Protein AF-A0A060Y1R5-F1 (afdb_monomer_lite)

Sequence (298 aa):
MVSAVCSDGAPVMLGRKSGFGALVKAGAPHIIACIDNKNLASKTGRSIKNCVFAVRVELALFLQEHQHCHADCFKNSEFILILAYMADIFAALNHLNQKMQGGGVNIIEAGENLKAFKKKLPLWKRQTENDNFANFPLLDNCVNISVPAELKQAIATHLDELAKSLDGYFPTRESYPAWVRQPFTFSVETTDVNDEYLGEIIEIQQSQVQQQLFRTTTLSTFWCQQMVTYPVIAKKALEIFIPFVTTYLCKQSFSRMLDIKTKKRNRLCCENDMRVALAKVKPHISELVSERQQQKSH

pLDDT: mean 78.51, std 16.7, range [33.16, 97.88]

Secondary structure (DSSP, 8-state):
------B---TTTS-TTTSHHHHHHHH-TT-----BHHHHTTTT---HHHHHHHTHHHHHHHHHHTT-TTGGGGG-HHHHHHHHHHHHHHHHHHHHHHHH-STT--HHHHHHHHHHHHHHHHHHHHHHHTT--TT-HHHHT-TTSPPPHHHHHHHHHHHHHHHHHTTTSS---S---HHHH-TTT--GGGS-TT-TTHHHHHHHHH-HHHHHHHHHS-HHHHHHHHTTT-HHHHHHHHHHH-S-SSTHHHHHHHHHHHHHHHHS---S--HHHHHHHH--SPP-HHHHHHT-------

Organism: Oncorhynchus mykiss (NCBI:txid8022)

Foldseek 3Di:
DADEDEDQQFPQQPDPCRHVVNVCCVVPVSHDDHDHCCPPCVPPVADVLLVCLVCVVVVLVVCVVVVHPCSCCSVDLQSSLVSLQVRLVVRVVSVLVVQLDDPQRFQVSNVVSLVVSLVVLVVCLVCLQVVHCVSRVSNVVSVVDDHDPVNSVVSNVVSVVVSVVSPVLDPPDPPDPPCLVPLQPDDLVVDDPPQPQSVVSVVCNPDPVLVVVPVVDDSLVSLVVCCVPRVSVSVSSVVRGPDRNDCNLVVVLVVQVSCCVPVVVDDPDCPVVSCVVSDPDDDPVVVVVVPDDDPDDD

Radius of gyration: 26.21 Å; chains: 1; bounding box: 85×38×75 Å

Structure (mmCIF, N/CA/C/O backbone):
data_AF-A0A060Y1R5-F1
#
_entry.id   AF-A0A060Y1R5-F1
#
loop_
_atom_site.group_PDB
_atom_site.id
_atom_site.type_symbol
_atom_site.label_atom_id
_atom_site.label_alt_id
_atom_site.label_comp_id
_atom_site.label_asym_id
_atom_site.label_entity_id
_atom_site.label_seq_id
_atom_site.pdbx_PDB_ins_code
_atom_site.Cartn_x
_atom_site.Cartn_y
_atom_site.Cartn_z
_atom_site.occupancy
_atom_site.B_iso_or_equiv
_atom_site.auth_seq_id
_atom_site.auth_comp_id
_atom_site.auth_asym_id
_atom_site.auth_atom_id
_atom_site.pdbx_PDB_model_num
ATOM 1 N N . MET A 1 1 ? 8.685 14.913 -27.546 1.00 33.50 1 MET A N 1
ATOM 2 C CA . MET A 1 1 ? 8.247 14.460 -26.208 1.00 33.50 1 MET A CA 1
ATOM 3 C C . MET A 1 1 ? 6.807 13.981 -26.341 1.00 33.50 1 MET A C 1
ATOM 5 O O . MET A 1 1 ? 5.934 14.799 -26.601 1.00 33.50 1 MET A O 1
ATOM 9 N N . VAL A 1 2 ? 6.566 12.666 -26.299 1.00 33.50 2 VAL A N 1
ATOM 10 C CA . VAL A 1 2 ? 5.198 12.121 -26.327 1.00 33.50 2 VAL A CA 1
ATOM 11 C C . VAL A 1 2 ? 4.581 12.375 -24.963 1.00 33.50 2 VAL A C 1
ATOM 13 O O . VAL A 1 2 ? 4.891 11.680 -24.001 1.00 33.50 2 VAL A O 1
ATOM 16 N N . SER A 1 3 ? 3.723 13.382 -24.878 1.00 35.47 3 SER A N 1
ATOM 17 C CA . SER A 1 3 ? 2.876 13.577 -23.708 1.00 35.47 3 SER A CA 1
ATOM 18 C C . SER A 1 3 ? 1.564 12.842 -23.958 1.00 35.47 3 SER A C 1
ATOM 20 O O . SER A 1 3 ? 0.903 13.057 -24.971 1.00 35.47 3 SER A O 1
ATOM 22 N N . ALA A 1 4 ? 1.208 11.927 -23.062 1.00 43.47 4 ALA A N 1
ATOM 23 C CA . ALA A 1 4 ? -0.083 11.252 -23.054 1.00 43.47 4 ALA A CA 1
ATOM 24 C C . ALA A 1 4 ? -0.900 11.794 -21.882 1.00 43.47 4 ALA A C 1
ATOM 26 O O . ALA A 1 4 ? -0.370 11.989 -20.788 1.00 43.47 4 ALA A O 1
ATOM 27 N N . VAL A 1 5 ? -2.190 12.036 -22.107 1.00 38.59 5 VAL A N 1
ATOM 28 C CA . VAL A 1 5 ? -3.091 12.563 -21.080 1.00 38.59 5 VAL A CA 1
ATOM 29 C C . VAL A 1 5 ? -4.126 11.497 -20.755 1.00 38.59 5 VAL A C 1
ATOM 31 O O . VAL A 1 5 ? -4.948 11.120 -21.590 1.00 38.59 5 VAL A O 1
ATOM 34 N N . CYS A 1 6 ? -4.065 10.988 -19.527 1.00 46.47 6 CYS A N 1
ATOM 35 C CA . CYS A 1 6 ? -4.986 9.974 -19.032 1.00 46.47 6 CYS A CA 1
ATOM 36 C C . CYS A 1 6 ? -6.247 10.646 -18.484 1.00 46.47 6 CYS A C 1
ATOM 38 O O . CYS A 1 6 ? -6.164 11.489 -17.593 1.00 46.47 6 CYS A O 1
ATOM 40 N N . SER A 1 7 ? -7.415 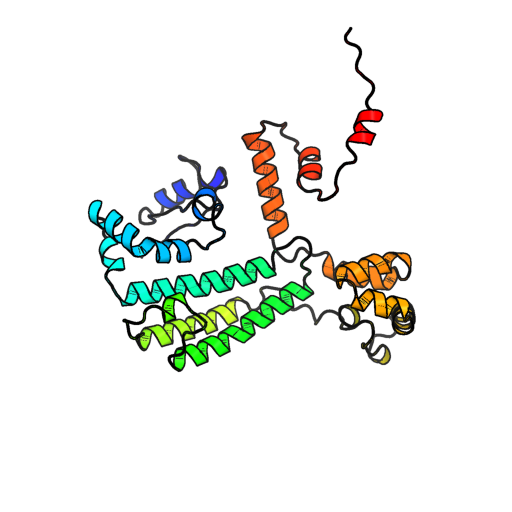10.245 -18.989 1.00 48.12 7 SER A N 1
ATOM 41 C CA . SER A 1 7 ? -8.707 10.630 -18.417 1.00 48.12 7 SER A CA 1
ATOM 42 C C . SER A 1 7 ? -9.424 9.393 -17.885 1.00 48.12 7 SER A C 1
ATOM 44 O O . SER A 1 7 ? -9.248 8.289 -18.399 1.00 48.12 7 SER A O 1
ATOM 46 N N . ASP A 1 8 ? -10.231 9.553 -16.844 1.00 47.28 8 ASP A N 1
ATOM 47 C CA . ASP A 1 8 ? -10.985 8.460 -16.223 1.00 47.28 8 ASP A CA 1
ATOM 48 C C . ASP A 1 8 ? -12.218 8.013 -17.038 1.00 47.28 8 ASP A C 1
ATOM 50 O O . ASP A 1 8 ? -12.972 7.141 -16.600 1.00 47.28 8 ASP A O 1
ATOM 54 N N . GLY A 1 9 ? -12.416 8.583 -18.231 1.00 48.94 9 GLY A N 1
ATOM 55 C CA . GLY A 1 9 ? -13.547 8.288 -19.104 1.00 48.94 9 GLY A CA 1
ATOM 56 C C . GLY A 1 9 ? -14.877 8.868 -18.606 1.00 48.94 9 GLY A C 1
ATOM 57 O O . GLY A 1 9 ? -15.948 8.361 -18.966 1.00 48.94 9 GLY A O 1
ATOM 58 N N . ALA A 1 10 ? -14.848 9.894 -17.743 1.00 47.88 10 ALA A N 1
ATOM 59 C CA . ALA A 1 10 ? -16.046 10.653 -17.398 1.00 47.88 10 ALA A CA 1
ATOM 60 C C . ALA A 1 10 ? -16.595 11.396 -18.640 1.00 47.88 10 ALA A C 1
ATOM 62 O O . ALA A 1 10 ? -15.813 11.908 -19.443 1.00 47.88 10 ALA A O 1
ATOM 63 N N . PRO A 1 11 ? -17.926 11.527 -18.814 1.00 49.06 11 PRO A N 1
ATOM 64 C CA . PRO A 1 11 ? -18.517 12.191 -19.985 1.00 49.06 11 PRO A CA 1
ATOM 65 C C . PRO A 1 11 ? -18.020 13.632 -20.216 1.00 49.06 11 PRO A C 1
ATOM 67 O O . PRO A 1 11 ? -17.880 14.060 -21.358 1.00 49.06 11 PRO A O 1
ATOM 70 N N . VAL A 1 12 ? -17.683 14.351 -19.137 1.00 47.75 12 VAL A N 1
ATOM 71 C CA . VAL A 1 12 ? -17.061 15.693 -19.158 1.00 47.75 12 VAL A CA 1
ATOM 72 C C . VAL A 1 12 ? -15.636 15.685 -19.737 1.00 47.75 12 VAL A C 1
ATOM 74 O O . VAL A 1 12 ? -15.178 16.687 -20.276 1.00 47.75 12 VAL A O 1
ATOM 77 N N . MET A 1 13 ? -14.939 14.549 -19.688 1.00 45.03 13 MET A N 1
ATOM 78 C CA . MET A 1 13 ? -13.569 14.389 -20.187 1.00 45.03 13 MET A CA 1
ATOM 79 C C . MET A 1 13 ? -13.520 13.929 -21.654 1.00 45.03 13 MET A C 1
ATOM 81 O O . MET A 1 13 ? -12.520 14.164 -22.332 1.00 45.03 13 MET A O 1
ATOM 85 N N . LEU A 1 14 ? -14.610 13.325 -22.151 1.00 52.03 14 LEU A N 1
ATOM 86 C CA . LEU A 1 14 ? -14.716 12.676 -23.469 1.00 52.03 14 LEU A CA 1
ATOM 87 C C . LEU A 1 14 ? -15.525 13.470 -24.514 1.00 52.03 14 LEU A C 1
ATOM 89 O O . LEU A 1 14 ? -15.714 13.007 -25.639 1.00 52.03 14 LEU A O 1
ATOM 93 N N . GLY A 1 15 ? -16.032 14.655 -24.166 1.00 48.75 15 GLY A N 1
ATOM 94 C CA . GLY A 1 15 ? -16.821 15.484 -25.079 1.00 48.75 15 GLY A CA 1
ATOM 95 C C . GLY A 1 15 ? -16.062 15.827 -26.369 1.00 48.75 15 GLY A C 1
ATOM 96 O O . GLY A 1 15 ? -15.035 16.497 -26.332 1.00 48.75 15 GLY A O 1
ATOM 97 N N . ARG A 1 16 ? -16.603 15.429 -27.530 1.00 48.81 16 ARG A N 1
ATOM 98 C CA . ARG A 1 16 ? -15.974 15.601 -28.860 1.00 48.81 16 ARG A CA 1
ATOM 99 C C . ARG A 1 16 ? -15.739 17.068 -29.265 1.00 48.81 16 ARG A C 1
ATOM 101 O O . ARG A 1 16 ? -14.937 17.319 -30.154 1.00 48.81 16 ARG A O 1
ATOM 108 N N . LYS A 1 17 ? -16.460 18.011 -28.643 1.00 49.81 17 LYS A N 1
ATOM 109 C CA . LYS A 1 17 ? -16.379 19.463 -28.906 1.00 49.81 17 LYS A CA 1
ATOM 110 C C . LYS A 1 17 ? -15.954 20.305 -27.693 1.00 49.81 17 LYS A C 1
ATOM 112 O O . LYS A 1 17 ? -15.430 21.390 -27.887 1.00 49.81 17 LYS A O 1
ATOM 117 N N . SER A 1 18 ? -16.182 19.830 -26.465 1.00 52.09 18 SER A N 1
ATOM 118 C CA . SER A 1 18 ? -15.971 20.603 -25.225 1.00 52.09 18 SER A CA 1
ATOM 119 C C . SER A 1 18 ? -15.391 19.789 -24.061 1.00 52.09 18 SER A C 1
ATOM 121 O O . SER A 1 18 ? -15.339 20.277 -22.936 1.00 52.09 18 SER A O 1
ATOM 123 N N . GLY A 1 19 ? -14.970 18.543 -24.299 1.00 57.72 19 GLY A N 1
ATOM 124 C CA . GLY A 1 19 ? -14.331 17.720 -23.276 1.00 57.72 19 GLY A CA 1
ATOM 125 C C . GLY A 1 19 ? -12.866 18.092 -23.066 1.00 57.72 19 GLY A C 1
ATOM 126 O O . GLY A 1 19 ? -12.218 18.626 -23.965 1.00 57.72 19 GLY A O 1
ATOM 127 N N . PHE A 1 20 ? -12.319 17.751 -21.899 1.00 55.25 20 PHE A N 1
ATOM 128 C CA . PHE A 1 20 ? -10.909 17.981 -21.556 1.00 55.25 20 PHE A CA 1
ATOM 129 C C . PHE A 1 20 ? -9.936 17.488 -22.642 1.00 55.25 20 PHE A C 1
ATOM 131 O O . PHE A 1 20 ? -9.020 18.214 -23.019 1.00 55.25 20 PHE A O 1
ATOM 138 N N . GLY A 1 21 ? -10.181 16.311 -23.235 1.00 56.66 21 GLY A N 1
ATOM 139 C CA . GLY A 1 21 ? -9.360 15.802 -24.341 1.00 56.66 21 GLY A CA 1
ATOM 140 C C . GLY A 1 21 ? -9.418 16.654 -25.619 1.00 56.66 21 GLY A C 1
ATOM 141 O O . GLY A 1 21 ? -8.431 16.728 -26.346 1.00 56.66 21 GLY A O 1
ATOM 142 N N . ALA A 1 22 ? -10.539 17.331 -25.888 1.00 58.69 22 ALA A N 1
ATOM 143 C CA . ALA A 1 22 ? -10.673 18.248 -27.022 1.00 58.69 22 ALA A CA 1
ATOM 144 C C . ALA A 1 22 ? -9.952 19.583 -26.761 1.00 58.69 22 ALA A C 1
ATOM 146 O O . ALA A 1 22 ? -9.277 20.095 -27.650 1.00 58.69 22 ALA A O 1
ATOM 147 N N . LEU A 1 23 ? -10.026 20.105 -25.531 1.00 57.78 23 LEU A N 1
ATOM 148 C CA . LEU A 1 23 ? -9.347 21.344 -25.126 1.00 57.78 23 LEU A CA 1
ATOM 149 C C . LEU A 1 23 ? -7.821 21.179 -25.065 1.00 57.78 23 LEU A C 1
ATOM 151 O O . LEU A 1 23 ? -7.082 22.043 -25.530 1.00 57.78 23 LEU A O 1
ATOM 155 N N . VAL A 1 24 ? -7.342 20.036 -24.569 1.00 54.56 24 VAL A N 1
ATOM 156 C CA . VAL A 1 24 ? -5.910 19.703 -24.552 1.00 54.56 24 VAL A CA 1
ATOM 157 C C . VAL A 1 24 ? -5.366 19.543 -25.973 1.00 54.56 24 VAL A C 1
ATOM 159 O O . VAL A 1 24 ? -4.295 20.061 -26.268 1.00 54.56 24 VAL A O 1
ATOM 162 N N . LYS A 1 25 ? -6.111 18.903 -26.886 1.00 60.78 25 LYS A N 1
ATOM 163 C CA . LYS A 1 25 ? -5.715 18.805 -28.303 1.00 60.78 25 LYS A CA 1
ATOM 164 C C . LYS A 1 25 ? -5.712 20.156 -29.023 1.00 60.78 25 LYS A C 1
ATOM 166 O O . LYS A 1 25 ? -4.916 20.331 -29.939 1.00 60.78 25 LYS A O 1
ATOM 171 N N . ALA A 1 26 ? -6.559 21.099 -28.607 1.00 64.94 26 ALA A N 1
ATOM 172 C CA . ALA A 1 26 ? -6.577 22.454 -29.155 1.00 64.94 26 ALA A CA 1
ATOM 173 C C . ALA A 1 26 ? -5.367 23.296 -28.703 1.00 64.94 26 ALA A C 1
ATO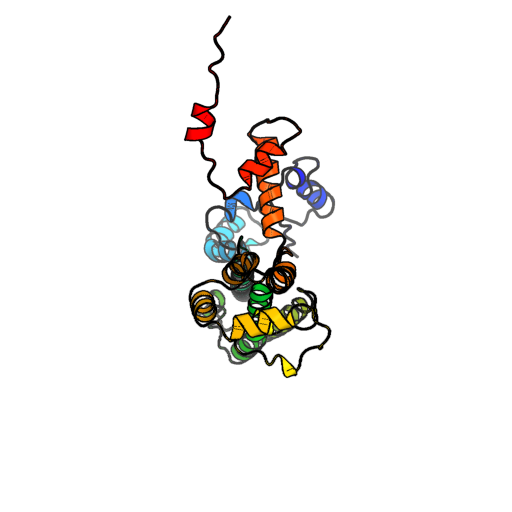M 175 O O . ALA A 1 26 ? -4.843 24.069 -29.498 1.00 64.94 26 ALA A O 1
ATOM 176 N N . GLY A 1 27 ? -4.903 23.136 -27.456 1.00 49.56 27 GLY A N 1
ATOM 177 C CA . GLY A 1 27 ? -3.741 23.865 -26.921 1.00 49.56 27 GLY A CA 1
ATOM 178 C C . GLY A 1 27 ? -2.385 23.171 -27.115 1.00 49.56 27 GLY A C 1
ATOM 179 O O . GLY A 1 27 ? -1.350 23.830 -27.111 1.00 49.56 27 GLY A O 1
ATOM 180 N N . ALA A 1 28 ? -2.372 21.846 -27.287 1.00 53.47 28 ALA A N 1
ATOM 181 C CA . ALA A 1 28 ? -1.169 21.020 -27.386 1.00 53.47 28 ALA A CA 1
ATOM 182 C C . ALA A 1 28 ? -1.384 19.843 -28.369 1.00 53.47 28 ALA A C 1
ATOM 184 O O . ALA A 1 28 ? -1.539 18.690 -27.954 1.00 53.47 28 ALA A O 1
ATOM 185 N N . PRO A 1 29 ? -1.370 20.100 -29.691 1.00 57.31 29 PRO A N 1
ATOM 186 C CA . PRO A 1 29 ? -1.719 19.111 -30.722 1.00 57.31 29 PRO A CA 1
ATOM 187 C C . PRO A 1 29 ? -0.748 17.918 -30.830 1.00 57.31 29 PRO A C 1
ATOM 189 O O . PRO A 1 29 ? -1.058 16.928 -31.484 1.00 57.31 29 PRO A O 1
ATOM 192 N N . HIS A 1 30 ? 0.408 17.979 -30.164 1.00 52.31 30 HIS A N 1
ATOM 193 C CA . HIS A 1 30 ? 1.418 16.916 -30.108 1.00 52.31 30 HIS A CA 1
ATOM 194 C C . HIS A 1 30 ? 1.093 15.792 -29.096 1.00 52.31 30 HIS A C 1
ATOM 196 O O . HIS A 1 30 ? 1.860 14.837 -28.969 1.00 52.31 30 HIS A O 1
ATOM 202 N N . ILE A 1 31 ? -0.026 15.886 -28.365 1.00 51.47 31 ILE A N 1
ATOM 203 C CA . ILE A 1 31 ? -0.518 14.854 -27.437 1.00 51.47 31 ILE A CA 1
ATOM 204 C C . ILE A 1 31 ? -1.354 13.822 -28.216 1.00 51.47 31 ILE A C 1
ATOM 206 O O . ILE A 1 31 ? -2.487 14.088 -28.619 1.00 51.47 31 ILE A O 1
ATOM 210 N N . ILE A 1 32 ? -0.788 12.629 -28.436 1.00 49.06 32 ILE A N 1
ATOM 211 C CA . ILE A 1 32 ? -1.294 11.646 -29.420 1.00 49.06 32 ILE A CA 1
ATOM 212 C C . ILE A 1 32 ? -2.352 10.689 -28.834 1.00 49.06 32 ILE A C 1
ATOM 214 O O . ILE A 1 32 ? -3.194 10.178 -29.571 1.00 49.06 32 ILE A O 1
ATOM 218 N N . ALA A 1 33 ? -2.394 10.480 -27.513 1.00 44.47 33 ALA A N 1
ATOM 219 C CA . ALA A 1 33 ? -3.290 9.491 -26.907 1.00 44.47 33 ALA A CA 1
ATOM 220 C C . ALA A 1 33 ? -4.049 10.028 -25.680 1.00 44.47 33 ALA A C 1
ATOM 222 O O . ALA A 1 33 ? -3.457 10.311 -24.638 1.00 44.47 33 ALA A O 1
ATOM 223 N N . CYS A 1 34 ? -5.382 10.092 -25.796 1.00 41.19 34 CYS A N 1
ATOM 224 C CA . CYS A 1 34 ? -6.296 10.039 -24.654 1.00 41.19 34 CYS A CA 1
ATOM 225 C C . CYS A 1 34 ? -6.708 8.577 -24.486 1.00 41.19 34 CYS A C 1
ATOM 227 O O . CYS A 1 34 ? -7.586 8.096 -25.199 1.00 41.19 34 CYS A O 1
ATOM 229 N N . ILE A 1 35 ? -6.023 7.846 -23.606 1.00 44.75 35 ILE A N 1
ATOM 230 C CA . ILE A 1 35 ? -6.328 6.431 -23.375 1.00 44.75 35 ILE A CA 1
ATOM 231 C C . ILE A 1 35 ? -7.523 6.353 -22.428 1.00 44.75 35 ILE A C 1
ATOM 233 O O . ILE A 1 35 ? -7.468 6.833 -21.295 1.00 44.75 35 ILE A O 1
ATOM 237 N N . ASP A 1 36 ? -8.608 5.765 -22.925 1.00 41.84 36 ASP A N 1
ATOM 238 C CA . ASP A 1 36 ? -9.862 5.598 -22.202 1.00 41.84 36 ASP A CA 1
ATOM 239 C C . ASP A 1 36 ? -9.720 4.507 -21.129 1.00 41.84 36 ASP A C 1
ATOM 241 O O . ASP A 1 36 ? -9.547 3.319 -21.433 1.00 41.84 36 ASP A O 1
ATOM 245 N N . ASN A 1 37 ? -9.829 4.899 -19.857 1.00 40.75 37 ASN A N 1
ATOM 246 C CA . ASN A 1 37 ? -9.680 4.004 -18.701 1.00 40.75 37 ASN A CA 1
ATOM 247 C C . ASN A 1 37 ? -10.682 2.824 -18.730 1.00 40.75 37 ASN A C 1
ATOM 249 O O . ASN A 1 37 ? -10.432 1.751 -18.182 1.00 40.75 37 ASN A O 1
ATOM 253 N N . LYS A 1 38 ? -11.822 2.980 -19.421 1.00 37.94 38 LYS A N 1
ATOM 254 C CA . LYS A 1 38 ? -12.885 1.966 -19.458 1.00 37.94 38 LYS A CA 1
ATOM 255 C C . LYS A 1 38 ? -12.643 0.784 -20.392 1.00 37.94 38 LYS A C 1
ATOM 257 O O . LYS A 1 38 ? -13.191 -0.267 -20.093 1.00 37.94 38 LYS A O 1
ATOM 262 N N . ASN A 1 39 ? -11.862 0.887 -21.467 1.00 34.78 39 ASN A N 1
ATOM 263 C CA . ASN A 1 39 ? -11.768 -0.223 -22.434 1.00 34.78 39 ASN A CA 1
ATOM 264 C C . ASN A 1 39 ? -10.509 -1.086 -22.280 1.00 34.78 39 ASN A C 1
ATOM 266 O O . ASN A 1 39 ? -10.574 -2.279 -22.565 1.00 34.78 39 ASN A O 1
ATOM 270 N N . LEU A 1 40 ? -9.401 -0.532 -21.771 1.00 34.72 40 LEU A N 1
ATOM 271 C CA . LEU A 1 40 ? -8.153 -1.289 -21.600 1.00 34.72 40 LEU A CA 1
ATOM 272 C C . LEU A 1 40 ? -7.930 -1.804 -20.168 1.00 34.72 40 LEU A C 1
ATOM 274 O O . LEU A 1 40 ? -7.427 -2.910 -19.998 1.00 34.72 40 LEU A O 1
ATOM 278 N N . ALA A 1 41 ? -8.319 -1.038 -19.140 1.00 37.16 41 ALA A N 1
ATOM 279 C CA . ALA A 1 41 ? -8.078 -1.405 -17.739 1.00 37.16 41 ALA A CA 1
ATOM 280 C C . ALA A 1 41 ? -9.239 -2.195 -17.103 1.00 37.16 41 ALA A C 1
ATOM 282 O O . ALA A 1 41 ? -9.012 -3.007 -16.206 1.00 37.16 41 ALA A O 1
ATOM 283 N N . SER A 1 42 ? -10.479 -2.017 -17.580 1.00 33.16 42 SER A N 1
ATOM 284 C CA . SER A 1 42 ? -11.656 -2.654 -16.962 1.00 33.16 42 SER A CA 1
ATOM 285 C C . SER A 1 42 ? -11.767 -4.162 -17.217 1.00 33.16 42 SER A C 1
ATOM 287 O O . SER A 1 42 ? -12.380 -4.860 -16.414 1.00 33.16 42 SER A O 1
ATOM 289 N N . LYS A 1 43 ? -11.167 -4.679 -18.300 1.00 34.72 43 LYS A N 1
ATOM 290 C CA . LYS A 1 43 ? -11.227 -6.112 -18.638 1.00 34.72 43 LYS A CA 1
ATOM 291 C C . LYS A 1 43 ? -10.111 -6.955 -18.013 1.00 34.72 43 LYS A C 1
ATOM 293 O O . LYS A 1 43 ? -10.267 -8.166 -17.948 1.00 34.72 43 LYS A O 1
ATOM 298 N N . THR A 1 44 ? -9.003 -6.360 -17.561 1.00 35.78 44 THR A N 1
ATOM 299 C CA . THR A 1 44 ? -7.809 -7.123 -17.130 1.00 35.78 44 THR A CA 1
ATOM 300 C C . THR A 1 44 ? -7.194 -6.684 -15.802 1.00 35.78 44 THR A C 1
ATOM 302 O O . THR A 1 44 ? -6.335 -7.397 -15.289 1.00 35.78 44 THR A O 1
ATOM 305 N N . GLY A 1 45 ? -7.570 -5.531 -15.233 1.00 46.66 45 GLY A N 1
ATOM 306 C CA . GLY A 1 45 ? -6.949 -5.027 -13.999 1.00 46.66 45 GLY A CA 1
ATOM 307 C C . GLY A 1 45 ? -5.447 -4.713 -14.123 1.00 46.66 45 GLY A C 1
ATOM 308 O O . GLY A 1 45 ? -4.782 -4.505 -13.107 1.00 46.66 45 GLY A O 1
ATOM 309 N N . ARG A 1 46 ? -4.897 -4.683 -15.348 1.00 50.09 46 ARG A N 1
ATOM 310 C CA . ARG A 1 46 ? -3.488 -4.368 -15.636 1.00 50.09 46 ARG A CA 1
ATOM 311 C C . ARG A 1 46 ? -3.291 -2.869 -15.862 1.00 50.09 46 ARG A C 1
ATOM 313 O O . ARG A 1 46 ? -4.154 -2.193 -16.420 1.00 50.09 46 ARG A O 1
ATOM 320 N N . SER A 1 47 ? -2.131 -2.353 -15.449 1.00 63.47 47 SER A N 1
ATOM 321 C CA . SER A 1 47 ? -1.720 -0.982 -15.765 1.00 63.47 47 SER A CA 1
ATOM 322 C C . SER A 1 47 ? -1.538 -0.830 -17.283 1.00 63.47 47 SER A C 1
ATOM 324 O O . SER A 1 47 ? -1.103 -1.758 -17.966 1.00 63.47 47 SER A O 1
ATOM 326 N N . ILE A 1 48 ? -1.840 0.355 -17.823 1.00 61.38 48 ILE A N 1
ATOM 327 C CA . ILE A 1 48 ? -1.694 0.648 -19.261 1.00 61.38 48 ILE A CA 1
ATOM 328 C C . ILE A 1 48 ? -0.260 0.380 -19.734 1.00 61.38 48 ILE A C 1
ATOM 330 O O . ILE A 1 48 ? -0.068 -0.135 -20.828 1.00 61.38 48 ILE A O 1
ATOM 334 N N . LYS A 1 49 ? 0.747 0.666 -18.901 1.00 65.19 49 LYS A N 1
ATOM 335 C CA . LYS A 1 49 ? 2.157 0.434 -19.237 1.00 65.19 49 LYS A CA 1
ATOM 336 C C . LYS A 1 49 ? 2.486 -1.051 -19.388 1.00 65.19 49 LYS A C 1
ATOM 338 O O . LYS A 1 49 ? 3.168 -1.412 -20.340 1.00 65.19 49 LYS A O 1
ATOM 343 N N . ASN A 1 50 ? 1.922 -1.912 -18.538 1.00 69.62 50 ASN A N 1
ATOM 344 C CA . ASN A 1 50 ? 2.048 -3.364 -18.697 1.00 69.62 50 ASN A CA 1
ATOM 345 C C . ASN A 1 50 ? 1.380 -3.839 -19.988 1.00 69.62 50 ASN A C 1
ATOM 347 O O . ASN A 1 50 ? 1.909 -4.721 -20.655 1.00 69.62 50 ASN A O 1
ATOM 351 N N . CYS A 1 51 ? 0.235 -3.255 -20.357 1.00 70.06 51 CYS A N 1
ATOM 352 C CA . CYS A 1 51 ? -0.415 -3.564 -21.630 1.00 70.06 51 CYS A CA 1
ATOM 353 C C . CYS A 1 51 ? 0.450 -3.128 -22.819 1.00 70.06 51 CYS A C 1
ATOM 355 O O . CYS A 1 51 ? 0.692 -3.942 -23.700 1.00 70.06 51 CYS A O 1
ATOM 357 N N . VAL A 1 52 ? 0.963 -1.892 -22.820 1.00 75.00 52 VAL A N 1
ATOM 358 C CA . VAL A 1 52 ? 1.843 -1.383 -23.888 1.00 75.00 52 VAL A CA 1
ATOM 359 C C . VAL A 1 52 ? 3.102 -2.236 -24.015 1.00 75.00 52 VAL A C 1
ATOM 361 O O . VAL A 1 52 ? 3.483 -2.573 -25.129 1.00 75.00 52 VAL A O 1
ATOM 364 N N . PHE A 1 53 ? 3.724 -2.632 -22.901 1.00 78.44 53 PHE A N 1
ATOM 365 C CA . PHE A 1 53 ? 4.881 -3.525 -22.938 1.00 78.44 53 PHE A CA 1
ATOM 366 C C . PHE A 1 53 ? 4.523 -4.916 -23.483 1.00 78.44 53 PHE A C 1
ATOM 368 O O . PHE A 1 53 ? 5.282 -5.484 -24.271 1.00 78.44 53 PHE A O 1
ATOM 375 N N . ALA A 1 54 ? 3.364 -5.460 -23.100 1.00 75.94 54 ALA A N 1
ATOM 376 C CA . ALA A 1 54 ? 2.904 -6.769 -23.557 1.00 75.94 54 ALA A CA 1
ATOM 377 C C . ALA A 1 54 ? 2.621 -6.803 -25.067 1.00 75.94 54 ALA A C 1
ATOM 379 O O . ALA A 1 54 ? 3.018 -7.766 -25.710 1.00 75.94 54 ALA A O 1
ATOM 380 N N . VAL A 1 55 ? 1.998 -5.757 -25.624 1.00 77.38 55 VAL A N 1
ATOM 381 C CA . VAL A 1 55 ? 1.645 -5.674 -27.058 1.00 77.38 55 VAL A CA 1
ATOM 382 C C . VAL A 1 55 ? 2.633 -4.839 -27.882 1.00 77.38 55 VAL A C 1
ATOM 384 O O . VAL A 1 55 ? 2.284 -4.263 -28.911 1.00 77.38 55 VAL A O 1
ATOM 387 N N . ARG A 1 56 ? 3.867 -4.677 -27.395 1.00 81.88 56 ARG A N 1
ATOM 388 C CA . ARG A 1 56 ? 4.843 -3.742 -27.980 1.00 81.88 56 ARG A CA 1
ATOM 389 C C . ARG A 1 56 ? 5.224 -4.088 -29.422 1.00 81.88 56 ARG A C 1
ATOM 391 O O . ARG A 1 56 ? 5.504 -3.182 -30.198 1.00 81.88 56 ARG A O 1
ATOM 398 N N . VAL A 1 57 ? 5.221 -5.374 -29.778 1.00 81.06 57 VAL A N 1
ATOM 399 C CA . VAL A 1 57 ? 5.562 -5.847 -31.129 1.00 81.06 57 VAL A CA 1
ATOM 400 C C . VAL A 1 57 ? 4.427 -5.515 -32.095 1.00 81.06 57 VAL A C 1
ATOM 402 O O . VAL A 1 57 ? 4.657 -4.942 -33.155 1.00 81.06 57 VAL A O 1
ATOM 405 N N . GLU A 1 58 ? 3.191 -5.793 -31.695 1.00 80.25 58 GLU A N 1
ATOM 406 C CA . GLU A 1 58 ? 1.981 -5.498 -32.455 1.00 80.25 58 GLU A CA 1
ATOM 407 C C . GLU A 1 58 ? 1.785 -3.988 -32.619 1.00 80.25 58 GLU A C 1
ATOM 409 O O . GLU A 1 58 ? 1.444 -3.521 -33.704 1.00 80.25 58 GLU A O 1
ATOM 414 N N . LEU A 1 59 ? 2.063 -3.208 -31.568 1.00 78.75 59 LEU A N 1
ATOM 415 C CA . LEU A 1 59 ? 2.065 -1.747 -31.639 1.00 78.75 59 LEU A CA 1
ATOM 416 C C . LEU A 1 59 ? 3.134 -1.230 -32.604 1.00 78.75 59 LEU A C 1
ATOM 418 O O . LEU A 1 59 ? 2.846 -0.318 -33.375 1.00 78.75 59 LEU A O 1
ATOM 422 N N . ALA A 1 60 ? 4.340 -1.802 -32.594 1.00 79.25 60 ALA A N 1
ATOM 423 C CA . ALA A 1 60 ? 5.395 -1.417 -33.528 1.00 79.25 60 ALA A CA 1
ATOM 424 C C . ALA A 1 60 ? 4.975 -1.661 -34.985 1.00 79.25 60 ALA A C 1
ATOM 426 O O . ALA A 1 60 ? 5.106 -0.761 -35.814 1.00 79.25 60 ALA A O 1
ATOM 427 N N . LEU A 1 61 ? 4.415 -2.842 -35.274 1.00 78.88 61 LEU A N 1
ATOM 428 C CA . LEU A 1 61 ? 3.919 -3.208 -36.604 1.00 78.88 61 LEU A CA 1
ATOM 429 C C . LEU A 1 61 ? 2.792 -2.278 -37.061 1.00 78.88 61 LEU A C 1
ATOM 431 O O . LEU A 1 61 ? 2.861 -1.725 -38.156 1.00 78.88 61 LEU A O 1
ATOM 435 N N . PHE A 1 62 ? 1.804 -2.038 -36.198 1.00 80.81 62 PHE A N 1
ATOM 436 C CA . PHE A 1 62 ? 0.689 -1.138 -36.490 1.00 80.81 62 PHE A CA 1
ATOM 437 C C . PHE A 1 62 ? 1.164 0.292 -36.785 1.00 80.81 62 PHE A C 1
ATOM 439 O O . PHE A 1 62 ? 0.726 0.915 -37.753 1.00 80.81 62 PHE A O 1
ATOM 446 N N . LEU A 1 63 ? 2.080 0.824 -35.969 1.00 84.31 63 LEU A N 1
ATOM 447 C CA . LEU A 1 63 ? 2.633 2.166 -36.168 1.00 84.31 63 LEU A CA 1
ATOM 448 C C . LEU A 1 63 ? 3.461 2.255 -37.453 1.00 84.31 63 LEU A C 1
ATOM 450 O O . LEU A 1 63 ? 3.421 3.286 -38.123 1.00 84.31 63 LEU A O 1
ATOM 454 N N . GLN A 1 64 ? 4.191 1.192 -37.799 1.00 85.50 64 GLN A N 1
ATOM 455 C CA . GLN A 1 64 ? 4.972 1.123 -39.031 1.00 85.50 64 GLN A CA 1
ATOM 456 C C . GLN A 1 64 ? 4.068 1.106 -40.268 1.00 85.50 64 GLN A C 1
ATOM 458 O O . GLN A 1 64 ? 4.329 1.842 -41.218 1.00 85.50 64 GLN A O 1
ATOM 463 N N . GLU A 1 65 ? 2.985 0.329 -40.235 1.00 88.19 65 GLU A N 1
ATOM 464 C CA . GLU A 1 65 ? 1.981 0.269 -41.305 1.00 88.19 65 GLU A CA 1
ATOM 465 C C . GLU A 1 65 ? 1.352 1.648 -41.577 1.00 88.19 65 GLU A C 1
ATOM 467 O O . GLU A 1 65 ? 1.101 2.012 -42.723 1.00 88.19 65 GLU A O 1
ATOM 472 N N . HIS A 1 66 ? 1.196 2.464 -40.531 1.00 85.44 66 HIS A N 1
ATOM 473 C CA . HIS A 1 66 ? 0.662 3.826 -40.614 1.00 85.44 66 HIS A CA 1
ATOM 474 C C . HIS A 1 66 ? 1.741 4.914 -40.782 1.00 85.44 66 HIS A C 1
ATOM 476 O O . HIS A 1 66 ? 1.434 6.096 -40.626 1.00 85.44 66 HIS A O 1
ATOM 482 N N . GLN A 1 67 ? 2.998 4.544 -41.067 1.00 84.81 67 GLN A N 1
ATOM 483 C CA . GLN A 1 67 ? 4.135 5.468 -41.242 1.00 84.81 67 GLN A CA 1
ATOM 484 C C . GLN A 1 67 ? 4.317 6.458 -40.076 1.00 84.81 67 GLN A C 1
ATOM 486 O O . GLN A 1 67 ? 4.735 7.605 -40.248 1.00 84.81 67 GLN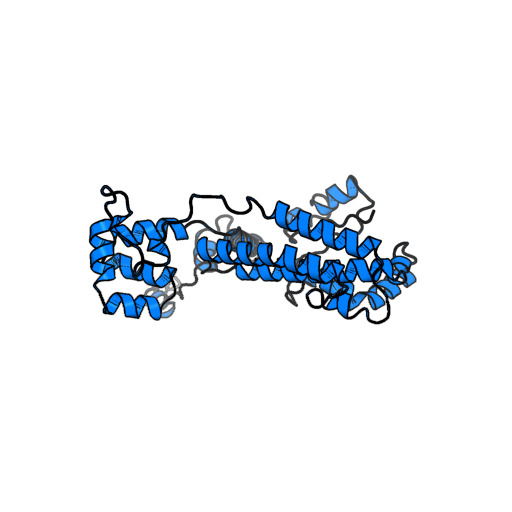 A O 1
ATOM 491 N N . HIS A 1 68 ? 3.982 6.032 -38.859 1.00 83.94 68 HIS A N 1
ATOM 492 C CA . HIS A 1 68 ? 4.026 6.899 -37.694 1.00 83.94 68 HIS A CA 1
ATOM 493 C C . HIS A 1 68 ? 5.456 7.025 -37.152 1.00 83.94 68 HIS A C 1
ATOM 495 O O . HIS A 1 68 ? 6.156 6.030 -36.964 1.00 83.94 68 HIS A O 1
ATOM 501 N N . CYS A 1 69 ? 5.863 8.243 -36.782 1.00 81.12 69 CYS A N 1
ATOM 502 C CA . CYS A 1 69 ? 7.238 8.576 -36.376 1.00 81.12 69 CYS A CA 1
ATOM 503 C C . CYS A 1 69 ? 7.758 7.871 -35.106 1.00 81.12 69 CYS A C 1
ATOM 505 O O . CYS A 1 69 ? 8.933 7.988 -34.779 1.00 81.12 69 CYS A O 1
ATOM 507 N N . HIS A 1 70 ? 6.904 7.138 -34.387 1.00 78.94 70 HIS A N 1
ATOM 508 C CA . HIS A 1 70 ? 7.267 6.405 -33.167 1.00 78.94 70 HIS A CA 1
ATOM 509 C C . HIS A 1 70 ? 7.400 4.890 -33.377 1.00 78.94 70 HIS A C 1
ATOM 511 O O . HIS A 1 70 ? 7.704 4.177 -32.421 1.00 78.94 70 HIS A O 1
ATOM 517 N N . ALA A 1 71 ? 7.171 4.382 -34.594 1.00 78.50 71 ALA A N 1
ATOM 518 C CA . ALA A 1 71 ? 7.316 2.958 -34.898 1.00 78.50 71 ALA A CA 1
ATOM 519 C C . ALA A 1 71 ? 8.730 2.448 -34.565 1.00 78.50 71 ALA A C 1
ATOM 521 O O . ALA A 1 71 ? 8.893 1.391 -33.955 1.00 78.50 71 ALA A O 1
ATOM 522 N N . ASP A 1 72 ? 9.750 3.249 -34.881 1.00 82.19 72 ASP A N 1
ATOM 523 C CA . ASP A 1 72 ? 11.151 2.882 -34.672 1.00 82.19 72 ASP A CA 1
ATOM 524 C C . ASP A 1 72 ? 11.585 2.922 -33.199 1.00 82.19 72 ASP A C 1
ATOM 526 O O . ASP A 1 72 ? 12.564 2.269 -32.838 1.00 82.19 72 ASP A O 1
ATOM 530 N N . CYS A 1 73 ? 10.836 3.589 -32.309 1.00 80.94 73 CYS A N 1
ATOM 531 C CA . CYS A 1 73 ? 11.124 3.563 -30.870 1.00 80.94 73 CYS A CA 1
ATOM 532 C C . CYS A 1 73 ? 11.094 2.132 -30.318 1.00 80.94 73 CYS A C 1
ATOM 534 O O . CYS A 1 73 ? 11.921 1.776 -29.488 1.00 80.94 73 CYS A O 1
ATOM 536 N N . PHE A 1 74 ? 10.197 1.283 -30.822 1.00 80.94 74 PHE A N 1
ATOM 537 C CA . PHE A 1 74 ? 10.077 -0.113 -30.395 1.00 80.94 74 PHE A CA 1
ATOM 538 C C . PHE A 1 74 ? 11.165 -1.038 -30.959 1.00 80.94 74 PHE A C 1
ATOM 540 O O . PHE A 1 74 ? 11.210 -2.208 -30.587 1.00 80.94 74 PHE A O 1
ATOM 547 N N . LYS A 1 75 ? 12.047 -0.528 -31.828 1.00 81.00 75 LYS A N 1
ATOM 548 C CA . LYS A 1 75 ? 13.268 -1.217 -32.280 1.00 81.00 75 LYS A CA 1
ATOM 549 C C . LYS A 1 75 ? 14.488 -0.832 -31.437 1.00 81.00 75 LYS A C 1
ATOM 551 O O . LYS A 1 75 ? 15.497 -1.530 -31.470 1.00 81.00 75 LYS A O 1
ATOM 556 N N . ASN A 1 76 ? 14.406 0.269 -30.688 1.00 85.56 76 ASN A N 1
ATOM 557 C CA . ASN A 1 76 ? 15.479 0.743 -29.825 1.00 85.56 76 ASN A CA 1
ATOM 558 C C . ASN A 1 76 ? 15.505 -0.071 -28.515 1.00 85.56 76 ASN A C 1
ATOM 560 O O . ASN A 1 76 ? 14.542 -0.068 -27.745 1.00 85.56 76 ASN A O 1
ATOM 564 N N . SER A 1 77 ? 16.624 -0.751 -28.259 1.00 86.94 77 SER A N 1
ATOM 565 C CA . SER A 1 77 ? 16.842 -1.577 -27.067 1.00 86.94 77 SER A CA 1
ATOM 566 C C . SER A 1 77 ? 16.736 -0.784 -25.762 1.00 86.94 77 SER A C 1
ATOM 568 O O . SER A 1 77 ? 16.098 -1.247 -24.818 1.00 86.94 77 SER A O 1
ATOM 570 N N . GLU A 1 78 ? 17.281 0.431 -25.716 1.00 86.50 78 GLU A N 1
ATOM 571 C CA . GLU A 1 78 ? 17.207 1.325 -24.558 1.00 86.50 78 GLU A CA 1
ATOM 572 C C . GLU A 1 78 ? 15.757 1.717 -24.244 1.00 86.50 78 GLU A C 1
ATOM 574 O O . GLU A 1 78 ? 15.320 1.653 -23.094 1.00 86.50 78 GLU A O 1
ATOM 579 N N . PHE A 1 79 ? 14.966 2.039 -25.273 1.00 87.31 79 PHE A N 1
ATOM 580 C CA . PHE A 1 79 ? 13.549 2.359 -25.095 1.00 87.31 79 PHE A CA 1
ATOM 581 C C . PHE A 1 79 ? 12.761 1.174 -24.520 1.00 87.31 79 PHE A C 1
ATOM 583 O O . PHE A 1 79 ? 11.928 1.362 -23.630 1.00 87.31 79 PHE A O 1
ATOM 590 N N . ILE A 1 80 ? 13.031 -0.047 -24.992 1.00 87.19 80 ILE A N 1
ATOM 591 C CA . ILE A 1 80 ? 12.386 -1.264 -24.478 1.00 87.19 80 ILE A CA 1
ATOM 592 C C . ILE A 1 80 ? 12.724 -1.466 -22.997 1.00 87.19 80 ILE A C 1
ATOM 594 O O . ILE A 1 80 ? 11.817 -1.763 -22.218 1.00 87.19 80 ILE A O 1
ATOM 598 N N . LEU A 1 81 ? 13.982 -1.261 -22.592 1.00 90.38 81 LEU A N 1
ATOM 599 C CA . LEU A 1 81 ? 14.396 -1.360 -21.188 1.00 90.38 81 LEU A CA 1
ATOM 600 C C . LEU A 1 81 ? 13.699 -0.313 -20.308 1.00 90.38 81 LEU A C 1
ATOM 602 O O . LEU A 1 81 ? 13.149 -0.653 -19.258 1.00 90.38 81 LEU A O 1
ATOM 606 N N . ILE A 1 82 ? 13.652 0.948 -20.752 1.00 90.19 82 ILE A N 1
ATOM 607 C CA . ILE A 1 82 ? 12.939 2.022 -20.041 1.00 90.19 82 ILE A CA 1
ATOM 608 C C . ILE A 1 82 ? 11.456 1.669 -19.897 1.00 90.19 82 ILE A C 1
ATOM 610 O O . ILE A 1 82 ? 10.874 1.833 -18.821 1.00 90.19 82 ILE A O 1
ATOM 614 N N . LEU A 1 83 ? 10.831 1.167 -20.966 1.00 88.19 83 LEU A N 1
ATOM 615 C CA . LEU A 1 83 ? 9.428 0.767 -20.956 1.00 88.19 83 LEU A CA 1
ATOM 616 C C . LEU A 1 83 ? 9.177 -0.418 -20.012 1.00 88.19 83 LEU A C 1
ATOM 618 O O . LEU A 1 83 ? 8.168 -0.407 -19.306 1.00 88.19 83 LEU A O 1
ATOM 622 N N . ALA A 1 84 ? 10.085 -1.397 -19.971 1.00 89.81 84 ALA A N 1
ATOM 623 C CA . ALA A 1 84 ? 10.026 -2.549 -19.072 1.00 89.81 84 ALA A CA 1
ATOM 624 C C . ALA A 1 84 ? 10.051 -2.109 -17.603 1.00 89.81 84 ALA A C 1
ATOM 626 O O . ALA A 1 84 ? 9.119 -2.395 -16.849 1.00 89.81 84 ALA A O 1
ATOM 627 N N . TYR A 1 85 ? 11.053 -1.304 -17.233 1.00 93.19 85 TYR A N 1
ATOM 628 C CA . TYR A 1 85 ? 11.159 -0.718 -15.897 1.00 93.19 85 TYR A CA 1
ATOM 629 C C . TYR A 1 85 ? 9.901 0.076 -15.520 1.00 93.19 85 TYR A C 1
ATOM 631 O O . TYR A 1 85 ? 9.331 -0.085 -14.438 1.00 93.19 85 TYR A O 1
ATOM 639 N N . MET A 1 86 ? 9.436 0.925 -16.440 1.00 88.88 86 MET A N 1
ATOM 640 C CA . MET A 1 86 ? 8.245 1.744 -16.249 1.00 88.88 86 MET A CA 1
ATOM 641 C C . MET A 1 86 ? 6.973 0.915 -16.081 1.00 88.88 86 MET A C 1
ATOM 643 O O . MET A 1 86 ? 6.070 1.334 -15.358 1.00 88.88 86 MET A O 1
ATOM 647 N N . ALA A 1 87 ? 6.866 -0.229 -16.746 1.00 86.81 87 ALA A N 1
ATOM 648 C CA . ALA A 1 87 ? 5.771 -1.162 -16.541 1.00 86.81 87 ALA A CA 1
ATOM 649 C C . ALA A 1 87 ? 5.849 -1.780 -15.132 1.00 86.81 87 ALA A C 1
ATOM 651 O O . ALA A 1 87 ? 4.886 -1.670 -14.365 1.00 86.81 87 ALA A O 1
ATOM 652 N N . ASP A 1 88 ? 7.013 -2.297 -14.735 1.00 92.50 88 ASP A N 1
ATOM 653 C CA . ASP A 1 88 ? 7.207 -2.930 -13.426 1.00 92.50 88 ASP A CA 1
ATOM 654 C C . ASP A 1 88 ? 6.951 -1.984 -12.245 1.00 92.50 88 ASP A C 1
ATOM 656 O O . ASP A 1 88 ? 6.170 -2.312 -11.345 1.00 92.50 88 ASP A O 1
ATOM 660 N N . ILE A 1 89 ? 7.531 -0.777 -12.246 1.00 91.69 89 ILE A N 1
ATOM 661 C CA . ILE A 1 89 ? 7.340 0.165 -11.131 1.00 91.69 89 ILE A CA 1
ATOM 662 C C . ILE A 1 89 ? 5.881 0.629 -11.024 1.00 91.69 89 ILE A C 1
ATOM 664 O O . ILE A 1 89 ? 5.349 0.780 -9.922 1.00 91.69 89 ILE A O 1
ATOM 668 N N . PHE A 1 90 ? 5.180 0.774 -12.153 1.00 85.62 90 PHE A N 1
ATOM 669 C CA . PHE A 1 90 ? 3.749 1.084 -12.148 1.00 85.62 90 PHE A CA 1
ATOM 670 C C . PHE A 1 90 ? 2.904 -0.099 -11.682 1.00 85.62 90 PHE A C 1
ATOM 672 O O . PHE A 1 90 ? 1.889 0.112 -11.018 1.00 85.62 90 PHE A O 1
ATOM 679 N N . ALA A 1 91 ? 3.301 -1.333 -11.993 1.00 86.44 91 ALA A N 1
ATOM 680 C CA . ALA A 1 91 ? 2.659 -2.522 -11.448 1.00 86.44 91 ALA A CA 1
ATOM 681 C C . ALA A 1 91 ? 2.802 -2.565 -9.919 1.00 86.44 91 ALA A C 1
ATOM 683 O O . ALA A 1 91 ? 1.814 -2.782 -9.212 1.00 86.44 91 ALA A O 1
ATOM 684 N N . ALA A 1 92 ? 3.998 -2.267 -9.406 1.00 90.31 92 ALA A N 1
ATOM 685 C CA . ALA A 1 92 ? 4.275 -2.204 -7.976 1.00 90.31 92 ALA A CA 1
ATOM 686 C C . ALA A 1 92 ? 3.456 -1.104 -7.271 1.00 90.31 92 ALA A C 1
ATOM 688 O O . ALA A 1 92 ? 2.845 -1.362 -6.229 1.00 90.31 92 ALA A O 1
ATOM 689 N N . LEU A 1 93 ? 3.374 0.093 -7.865 1.00 87.69 93 LEU A N 1
ATOM 690 C CA . LEU A 1 93 ? 2.533 1.192 -7.375 1.00 87.69 93 LEU A CA 1
ATOM 691 C C . LEU A 1 93 ? 1.042 0.849 -7.427 1.00 87.69 93 LEU A C 1
ATOM 693 O O . LEU A 1 93 ? 0.306 1.166 -6.495 1.00 87.69 93 LEU A O 1
ATOM 697 N N . ASN A 1 94 ? 0.584 0.175 -8.482 1.00 83.88 94 ASN A N 1
ATOM 698 C CA . ASN A 1 94 ? -0.803 -0.266 -8.594 1.00 83.88 94 ASN A CA 1
ATOM 699 C C . ASN A 1 94 ? -1.152 -1.294 -7.513 1.00 83.88 94 ASN A C 1
ATOM 701 O O . ASN A 1 94 ? -2.206 -1.194 -6.893 1.00 83.88 94 ASN A O 1
ATOM 705 N N . HIS A 1 95 ? -0.254 -2.239 -7.241 1.00 86.25 95 HIS A N 1
ATOM 706 C CA . HIS A 1 95 ? -0.428 -3.209 -6.166 1.00 86.25 95 HIS A CA 1
ATOM 707 C C . HIS A 1 95 ? -0.448 -2.539 -4.780 1.00 86.25 95 HIS A C 1
ATOM 709 O O . HIS A 1 95 ? -1.294 -2.876 -3.951 1.00 86.25 95 HIS A O 1
ATOM 715 N N . LEU A 1 96 ? 0.419 -1.547 -4.528 1.00 87.56 96 LEU A N 1
ATOM 716 C CA . LEU A 1 96 ? 0.323 -0.712 -3.323 1.00 87.56 96 LEU A CA 1
ATOM 717 C C . LEU A 1 96 ? -1.051 -0.028 -3.242 1.00 87.56 96 LEU A C 1
ATOM 719 O O . LEU A 1 96 ? -1.703 -0.078 -2.203 1.00 87.56 96 LEU A O 1
ATOM 723 N N . ASN A 1 97 ? -1.511 0.564 -4.346 1.00 85.00 97 ASN A N 1
ATOM 724 C CA . ASN A 1 97 ? -2.818 1.209 -4.412 1.00 85.00 97 ASN A CA 1
ATOM 725 C C . ASN A 1 97 ? -3.944 0.226 -4.081 1.00 85.00 97 ASN A C 1
ATOM 727 O O . ASN A 1 97 ? -4.785 0.542 -3.254 1.00 85.00 97 ASN A O 1
ATOM 731 N N . GLN A 1 98 ? -3.936 -0.981 -4.648 1.00 83.94 98 GLN A N 1
ATOM 732 C CA . GLN A 1 98 ? -4.925 -2.020 -4.343 1.00 83.94 98 GLN A CA 1
ATOM 733 C C . GLN A 1 98 ? -4.917 -2.416 -2.862 1.00 83.94 98 GLN A C 1
ATOM 735 O O . GLN A 1 98 ? -5.980 -2.590 -2.280 1.00 83.94 98 GLN A O 1
ATOM 740 N N . LYS A 1 99 ? -3.744 -2.497 -2.224 1.00 83.75 99 LYS A N 1
ATOM 741 C CA . LYS A 1 99 ? -3.642 -2.769 -0.780 1.00 83.75 99 LYS A CA 1
ATOM 742 C C . LYS A 1 99 ? -4.198 -1.649 0.098 1.00 83.75 99 LYS A C 1
ATOM 744 O O . LYS A 1 99 ? -4.665 -1.920 1.197 1.00 83.75 99 LYS A O 1
ATOM 749 N N . MET A 1 100 ? -4.148 -0.405 -0.373 1.00 82.25 100 MET A N 1
ATOM 750 C CA . MET A 1 100 ? -4.716 0.754 0.327 1.00 82.25 100 MET A CA 1
ATOM 751 C C . MET A 1 100 ? -6.186 1.016 -0.045 1.00 82.25 100 MET A C 1
ATOM 753 O O . MET A 1 100 ? -6.860 1.816 0.603 1.00 82.25 100 MET A O 1
ATOM 757 N N . GLN A 1 101 ? -6.690 0.376 -1.103 1.00 73.56 101 GLN A N 1
ATOM 758 C CA . GLN A 1 101 ? -8.031 0.577 -1.641 1.00 73.56 101 GLN A CA 1
ATOM 759 C C . GLN A 1 101 ? -8.916 -0.623 -1.310 1.00 73.56 101 GLN A C 1
ATOM 761 O O . GLN A 1 101 ? -8.773 -1.711 -1.854 1.00 73.56 101 GLN A O 1
ATOM 766 N N . GLY A 1 102 ? -9.894 -0.415 -0.439 1.00 69.25 102 GLY A N 1
ATOM 767 C CA . GLY A 1 102 ? -10.851 -1.449 -0.079 1.00 69.25 102 GLY A CA 1
ATOM 768 C C . GLY A 1 102 ? -11.801 -0.936 0.983 1.00 69.25 102 GLY A C 1
ATOM 769 O O . GLY A 1 102 ? -11.474 -0.029 1.739 1.00 69.25 102 GLY A O 1
ATOM 770 N N . GLY A 1 103 ? -13.002 -1.504 1.049 1.00 64.81 103 GLY A N 1
ATOM 771 C CA . GLY A 1 103 ? -14.027 -1.006 1.968 1.00 64.81 103 GLY A CA 1
ATOM 772 C C . GLY A 1 103 ? -13.798 -1.321 3.448 1.00 64.81 103 GLY A C 1
ATOM 773 O O . GLY A 1 103 ? -14.710 -1.068 4.221 1.00 64.81 103 GLY A O 1
ATOM 774 N N . GLY A 1 104 ? -12.658 -1.910 3.814 1.00 72.56 104 GLY A N 1
ATOM 775 C CA . GLY A 1 104 ? -12.288 -2.217 5.197 1.00 72.56 104 GLY A CA 1
ATOM 776 C C . GLY A 1 104 ? -10.860 -1.809 5.561 1.00 72.56 104 GLY A C 1
ATOM 777 O O . GLY A 1 104 ? -10.428 -2.141 6.653 1.00 72.56 104 GLY A O 1
ATOM 778 N N . VAL A 1 105 ? -10.140 -1.118 4.666 1.00 82.12 105 VAL A N 1
ATOM 779 C CA . VAL A 1 105 ? -8.771 -0.667 4.946 1.00 82.12 105 VAL A CA 1
ATOM 780 C C . VAL A 1 105 ? -8.831 0.594 5.795 1.00 82.12 105 VAL A C 1
ATOM 782 O O . VAL A 1 105 ? -9.427 1.589 5.373 1.00 82.12 105 VAL A O 1
ATOM 785 N N . ASN A 1 106 ? -8.204 0.562 6.968 1.00 84.38 106 ASN A N 1
ATOM 786 C CA . ASN A 1 106 ? -8.112 1.725 7.853 1.00 84.38 106 ASN A CA 1
ATOM 787 C C . ASN A 1 106 ? -6.777 2.480 7.679 1.00 84.38 106 ASN A C 1
ATOM 789 O O . ASN A 1 106 ? -5.851 2.037 6.993 1.00 84.38 106 ASN A O 1
ATOM 793 N N . ILE A 1 107 ? -6.686 3.671 8.278 1.00 84.88 107 ILE A N 1
ATOM 794 C CA . ILE A 1 107 ? -5.533 4.568 8.106 1.00 84.88 107 ILE A CA 1
ATOM 795 C C . ILE A 1 107 ? -4.227 3.978 8.653 1.00 84.88 107 ILE A C 1
ATOM 797 O O . ILE A 1 107 ? -3.146 4.278 8.144 1.00 84.88 107 ILE A O 1
ATOM 801 N N . ILE A 1 108 ? -4.325 3.106 9.659 1.00 85.06 108 ILE A N 1
ATOM 802 C CA . ILE A 1 108 ? -3.187 2.396 10.237 1.00 85.06 108 ILE A CA 1
ATOM 803 C C . ILE A 1 108 ? -2.620 1.413 9.211 1.00 85.06 108 ILE A C 1
ATOM 805 O O . ILE A 1 108 ? -1.437 1.497 8.877 1.00 85.06 108 ILE A O 1
ATOM 809 N N . GLU A 1 109 ? -3.469 0.547 8.660 1.00 85.75 109 GLU A N 1
ATOM 810 C CA . GLU A 1 109 ? -3.081 -0.468 7.676 1.00 85.75 109 GLU A CA 1
ATOM 811 C C . GLU A 1 109 ? -2.512 0.161 6.400 1.00 85.75 109 GLU A C 1
ATOM 813 O O . GLU A 1 109 ? -1.500 -0.295 5.863 1.00 85.75 109 GLU A O 1
ATOM 818 N N . ALA A 1 110 ? -3.124 1.234 5.897 1.00 86.75 110 ALA A N 1
ATOM 819 C CA . ALA A 1 110 ? -2.593 1.917 4.721 1.00 86.75 110 ALA A CA 1
ATOM 820 C C . ALA A 1 110 ? -1.258 2.612 5.006 1.00 86.75 110 ALA A C 1
ATOM 822 O O . ALA A 1 110 ? -0.353 2.554 4.172 1.00 86.75 110 ALA A O 1
ATOM 823 N N . GLY A 1 111 ? -1.112 3.230 6.183 1.00 86.56 111 GLY A N 1
ATOM 824 C CA . GLY A 1 111 ? 0.148 3.825 6.617 1.00 86.56 111 GLY A CA 1
ATOM 825 C C . GLY A 1 111 ? 1.269 2.787 6.707 1.00 86.56 111 GLY A C 1
ATOM 826 O O . GLY A 1 111 ? 2.384 3.036 6.248 1.00 86.56 111 GLY A O 1
ATOM 827 N N . GLU A 1 112 ? 0.972 1.595 7.226 1.00 87.44 112 GLU A N 1
ATOM 828 C CA . GLU A 1 112 ? 1.911 0.470 7.296 1.00 87.44 112 GLU A CA 1
ATOM 829 C C . GLU A 1 112 ? 2.276 -0.066 5.908 1.00 87.44 112 GLU A C 1
ATOM 831 O O . GLU A 1 112 ? 3.461 -0.252 5.618 1.00 87.44 112 GLU A O 1
ATOM 836 N N . ASN A 1 113 ? 1.294 -0.227 5.015 1.00 89.81 113 ASN A N 1
ATOM 837 C CA . ASN A 1 113 ? 1.526 -0.617 3.623 1.00 89.81 113 ASN A CA 1
ATOM 838 C C . ASN A 1 113 ? 2.420 0.390 2.883 1.00 89.81 113 ASN A C 1
ATOM 840 O O . ASN A 1 113 ? 3.378 -0.008 2.212 1.00 89.81 113 ASN A O 1
ATOM 844 N N . LEU A 1 114 ? 2.150 1.689 3.038 1.00 90.12 114 LEU A N 1
ATOM 845 C CA . LEU A 1 114 ? 2.954 2.757 2.451 1.00 90.12 114 LEU A CA 1
ATOM 846 C C . LEU A 1 114 ? 4.376 2.760 3.025 1.00 90.12 114 LEU A C 1
ATOM 848 O O . LEU A 1 114 ? 5.350 2.793 2.272 1.00 90.12 114 LEU A O 1
ATOM 852 N N . LYS A 1 115 ? 4.513 2.664 4.353 1.00 90.50 115 LYS A N 1
ATOM 853 C CA . LYS A 1 115 ? 5.813 2.605 5.038 1.00 90.50 115 LYS A CA 1
ATOM 854 C C . LYS A 1 115 ? 6.631 1.398 4.580 1.00 90.50 115 LYS A C 1
ATOM 856 O O . LYS A 1 115 ? 7.827 1.533 4.320 1.00 90.50 115 LYS A O 1
ATOM 861 N N . ALA A 1 116 ? 5.998 0.234 4.447 1.00 93.44 116 ALA A N 1
ATOM 862 C CA . ALA A 1 116 ? 6.637 -0.972 3.939 1.00 93.44 116 ALA A CA 1
ATOM 863 C C . ALA A 1 116 ? 7.099 -0.792 2.487 1.00 93.44 116 ALA A C 1
ATOM 865 O O . ALA A 1 116 ? 8.236 -1.137 2.171 1.00 93.44 116 ALA A O 1
ATOM 866 N N . PHE A 1 117 ? 6.264 -0.217 1.617 1.00 94.44 117 PHE A N 1
ATOM 867 C CA . PHE A 1 117 ? 6.640 0.064 0.229 1.00 94.44 117 PHE A CA 1
ATOM 868 C C . PHE A 1 117 ? 7.828 1.025 0.142 1.00 94.44 117 PHE A C 1
ATOM 870 O O . PHE A 1 117 ? 8.807 0.718 -0.531 1.00 94.44 117 PHE A O 1
ATOM 877 N N . LYS A 1 118 ? 7.806 2.126 0.899 1.00 93.94 118 LYS A N 1
ATOM 878 C CA . LYS A 1 118 ? 8.928 3.074 0.960 1.00 93.94 118 LYS A CA 1
ATOM 879 C C . LYS A 1 118 ? 10.227 2.409 1.400 1.00 93.94 118 LYS A C 1
ATOM 881 O O . LYS A 1 118 ? 11.263 2.678 0.810 1.00 93.94 118 LYS A O 1
ATOM 886 N N . LYS A 1 119 ? 10.184 1.496 2.378 1.00 94.62 119 LYS A N 1
ATOM 887 C CA . LYS A 1 119 ? 11.371 0.733 2.804 1.00 94.62 119 LYS A CA 1
ATOM 888 C C . LYS A 1 119 ? 11.904 -0.229 1.735 1.00 94.62 119 LYS A C 1
ATOM 890 O O . LYS A 1 119 ? 13.080 -0.580 1.793 1.00 94.62 119 LYS A O 1
ATOM 895 N N . LYS A 1 120 ? 11.084 -0.647 0.763 1.00 97.12 120 LYS A N 1
ATOM 896 C CA . LYS A 1 120 ? 11.540 -1.472 -0.367 1.00 97.12 120 LYS A CA 1
ATOM 897 C C . LYS A 1 120 ? 12.337 -0.668 -1.394 1.00 97.12 120 LYS A C 1
ATOM 899 O O . LYS A 1 120 ? 13.272 -1.218 -1.958 1.00 97.12 120 LYS A O 1
ATOM 904 N N . LEU A 1 121 ? 12.036 0.617 -1.601 1.00 97.56 121 LEU A N 1
ATOM 905 C CA . LEU A 1 121 ? 12.686 1.423 -2.648 1.00 97.56 121 LEU A CA 1
ATOM 906 C C . LEU A 1 121 ? 14.222 1.521 -2.482 1.00 97.56 121 LEU A C 1
ATOM 908 O O . LEU A 1 121 ? 14.923 1.228 -3.450 1.00 97.56 121 LEU A O 1
ATOM 912 N N . PRO A 1 122 ? 14.788 1.782 -1.281 1.00 97.31 122 PRO A N 1
ATOM 913 C CA . PRO A 1 122 ? 16.242 1.752 -1.075 1.00 97.31 122 PRO A CA 1
ATOM 914 C C . PRO A 1 122 ? 16.869 0.361 -1.232 1.00 97.31 122 PRO A C 1
ATOM 916 O O . PRO A 1 122 ? 18.061 0.234 -1.508 1.00 97.31 122 PRO A O 1
ATOM 919 N N . LEU A 1 123 ? 16.100 -0.709 -1.003 1.00 97.19 123 LEU A N 1
ATOM 920 C CA . LEU A 1 123 ? 16.557 -2.071 -1.275 1.00 97.19 123 LEU A CA 1
ATOM 921 C C . LEU A 1 123 ? 16.625 -2.315 -2.788 1.00 97.19 123 LEU A C 1
ATOM 923 O O . LEU A 1 123 ? 17.656 -2.766 -3.275 1.00 97.19 123 LEU A O 1
ATOM 927 N N . TRP A 1 124 ? 15.574 -1.950 -3.526 1.00 97.88 124 TRP A N 1
ATOM 928 C CA . TRP A 1 124 ? 15.513 -2.085 -4.984 1.00 97.88 124 TRP A CA 1
ATOM 929 C C . TRP A 1 124 ? 16.582 -1.258 -5.692 1.00 97.88 124 TRP A C 1
ATOM 931 O O . TRP A 1 124 ? 17.170 -1.734 -6.659 1.00 97.88 124 TRP A O 1
ATOM 941 N N . LYS A 1 125 ? 16.887 -0.062 -5.176 1.00 97.12 125 LYS A N 1
ATOM 942 C CA . LYS A 1 125 ? 18.005 0.763 -5.642 1.00 97.12 125 LYS A CA 1
ATOM 943 C C . LYS A 1 125 ? 19.332 0.005 -5.546 1.00 97.12 125 LYS A C 1
ATOM 945 O O . LYS A 1 125 ? 19.974 -0.217 -6.565 1.00 97.12 125 LYS A O 1
ATOM 950 N N . ARG A 1 126 ? 19.688 -0.475 -4.347 1.00 97.12 126 ARG A N 1
ATOM 951 C CA . ARG A 1 126 ? 20.928 -1.243 -4.124 1.00 97.12 126 ARG A CA 1
ATOM 952 C C . ARG A 1 126 ? 20.995 -2.507 -4.977 1.00 97.12 126 ARG A C 1
ATOM 954 O O . ARG A 1 126 ? 22.069 -2.893 -5.414 1.00 97.12 126 ARG A O 1
ATOM 961 N N . GLN A 1 127 ? 19.864 -3.171 -5.206 1.00 95.25 127 GLN A N 1
ATOM 962 C CA . GLN A 1 127 ? 19.810 -4.342 -6.081 1.00 95.25 127 GLN A CA 1
ATOM 963 C C . GLN A 1 127 ? 20.062 -3.959 -7.547 1.00 95.25 127 GLN A C 1
ATOM 965 O O . GLN A 1 127 ? 20.889 -4.593 -8.190 1.00 95.25 127 GLN A O 1
ATOM 970 N N . THR A 1 128 ? 19.455 -2.871 -8.030 1.00 94.38 128 THR A N 1
ATOM 971 C CA . THR A 1 128 ? 19.670 -2.332 -9.389 1.00 94.38 128 THR A CA 1
ATOM 972 C C . THR A 1 128 ? 21.138 -1.961 -9.622 1.00 94.38 128 THR A C 1
ATOM 974 O O . THR A 1 128 ? 21.697 -2.278 -10.667 1.00 94.38 128 THR A O 1
ATOM 977 N N . GLU A 1 129 ? 21.785 -1.323 -8.642 1.00 93.19 129 GLU A N 1
ATOM 978 C CA . GLU A 1 129 ? 23.208 -0.949 -8.706 1.00 93.19 129 GLU A CA 1
ATOM 979 C C . GLU A 1 129 ? 24.140 -2.172 -8.811 1.00 93.19 129 GLU A C 1
ATOM 981 O O . GLU A 1 129 ? 25.213 -2.068 -9.398 1.00 93.19 129 GLU A O 1
ATOM 986 N N . ASN A 1 130 ? 23.706 -3.331 -8.302 1.00 93.06 130 ASN A N 1
ATOM 987 C CA . ASN A 1 130 ? 24.431 -4.606 -8.335 1.00 93.06 130 ASN A CA 1
ATOM 988 C C . ASN A 1 130 ? 23.897 -5.579 -9.406 1.00 93.06 130 ASN A C 1
ATOM 990 O O . ASN A 1 130 ? 23.995 -6.793 -9.229 1.00 93.06 130 ASN A O 1
ATOM 994 N N . ASP A 1 131 ? 23.280 -5.063 -10.474 1.00 92.25 131 ASP A N 1
ATOM 995 C CA . ASP A 1 131 ? 22.763 -5.855 -11.604 1.00 92.25 131 ASP A CA 1
ATOM 996 C C . ASP A 1 131 ? 21.740 -6.941 -11.203 1.00 92.25 131 ASP A C 1
ATOM 998 O O . ASP A 1 131 ? 21.579 -7.959 -11.873 1.00 92.25 131 ASP A O 1
ATOM 1002 N N . ASN A 1 132 ? 21.011 -6.717 -10.106 1.00 93.31 132 ASN A N 1
ATOM 1003 C CA . ASN A 1 132 ? 19.914 -7.567 -9.656 1.00 93.31 132 ASN A CA 1
ATOM 1004 C C . ASN A 1 132 ? 18.568 -6.873 -9.902 1.00 93.31 132 ASN A C 1
ATOM 1006 O O . ASN A 1 132 ? 18.157 -5.977 -9.155 1.00 93.31 132 ASN A O 1
ATOM 1010 N N . PHE A 1 133 ? 17.848 -7.345 -10.919 1.00 93.38 133 PHE A N 1
ATOM 1011 C CA . PHE A 1 133 ? 16.564 -6.789 -11.338 1.00 93.38 133 PHE A CA 1
ATOM 1012 C C . PHE A 1 133 ? 15.366 -7.654 -10.932 1.00 93.38 133 PHE A C 1
ATOM 1014 O O . PHE A 1 133 ? 14.268 -7.432 -11.426 1.00 93.38 133 PHE A O 1
ATOM 1021 N N . ALA A 1 134 ? 15.502 -8.567 -9.962 1.00 92.50 134 ALA A N 1
ATOM 1022 C CA . ALA A 1 134 ? 14.436 -9.503 -9.574 1.00 92.50 134 ALA A CA 1
ATOM 1023 C C . ALA A 1 134 ? 13.109 -8.837 -9.133 1.00 92.50 134 ALA A C 1
ATOM 1025 O O . ALA A 1 134 ? 12.048 -9.460 -9.164 1.00 92.50 134 ALA A O 1
ATOM 1026 N N . ASN A 1 135 ? 13.141 -7.566 -8.713 1.00 92.56 135 ASN A N 1
ATOM 1027 C CA . ASN A 1 135 ? 11.934 -6.796 -8.365 1.00 92.56 135 ASN A CA 1
ATOM 1028 C C . ASN A 1 135 ? 11.266 -6.119 -9.573 1.00 92.56 135 ASN A C 1
ATOM 1030 O O . ASN A 1 135 ? 10.176 -5.562 -9.435 1.00 92.56 135 ASN A O 1
ATOM 1034 N N . PHE A 1 136 ? 11.923 -6.160 -10.727 1.00 94.62 136 PHE A N 1
ATOM 1035 C CA . PHE A 1 136 ? 11.500 -5.615 -12.008 1.00 94.62 136 PHE A CA 1
ATOM 1036 C C . PHE A 1 136 ? 11.481 -6.759 -13.038 1.00 94.62 136 PHE A C 1
ATOM 1038 O O . PHE A 1 136 ? 12.375 -6.853 -13.874 1.00 94.62 136 PHE A O 1
ATOM 1045 N N . PRO A 1 137 ? 10.502 -7.679 -12.963 1.00 93.12 137 PRO A N 1
ATOM 1046 C CA . PRO A 1 137 ? 10.508 -8.901 -13.762 1.00 93.12 137 PRO A CA 1
ATOM 1047 C C . PRO A 1 137 ? 10.442 -8.649 -15.271 1.00 93.12 137 PRO A C 1
ATOM 1049 O O . PRO A 1 137 ? 10.969 -9.452 -16.035 1.00 93.12 137 PRO A O 1
ATOM 1052 N N . LEU A 1 138 ? 9.797 -7.580 -15.747 1.00 91.31 138 LEU A N 1
ATOM 1053 C CA . LEU A 1 138 ? 9.806 -7.261 -17.177 1.00 91.31 138 LEU A CA 1
ATOM 1054 C C . LEU A 1 138 ? 11.181 -6.760 -17.619 1.00 91.31 138 LEU A C 1
ATOM 1056 O O . LEU A 1 138 ? 11.611 -7.096 -18.720 1.00 91.31 138 LEU A O 1
ATOM 1060 N N . LEU A 1 139 ? 11.861 -5.985 -16.771 1.00 91.81 139 LEU A N 1
ATOM 1061 C CA . LEU A 1 139 ? 13.232 -5.537 -17.021 1.00 91.81 139 LEU A CA 1
ATOM 1062 C C . LEU A 1 139 ? 14.226 -6.708 -16.974 1.00 91.81 139 LEU A C 1
ATOM 1064 O O . LEU A 1 139 ? 15.048 -6.835 -17.875 1.00 91.81 139 LEU A O 1
ATOM 1068 N N . ASP A 1 140 ? 14.107 -7.583 -15.976 1.00 91.12 140 ASP A N 1
ATOM 1069 C CA . ASP A 1 140 ? 14.948 -8.773 -15.776 1.00 91.12 140 ASP A CA 1
ATOM 1070 C C . ASP A 1 140 ? 14.829 -9.765 -16.948 1.00 91.12 140 ASP A C 1
ATOM 1072 O O . ASP A 1 140 ? 15.812 -10.327 -17.422 1.00 91.12 140 ASP A O 1
ATOM 1076 N N . ASN A 1 141 ? 13.619 -9.909 -17.502 1.00 88.56 141 ASN A N 1
ATOM 1077 C CA . ASN A 1 141 ? 13.353 -10.763 -18.661 1.00 88.56 141 ASN A CA 1
ATOM 1078 C C . ASN A 1 141 ? 13.834 -10.178 -20.003 1.00 88.56 141 ASN A C 1
ATOM 1080 O O . ASN A 1 141 ? 13.708 -10.842 -21.037 1.00 88.56 141 ASN A O 1
ATOM 1084 N N . CYS A 1 142 ? 14.415 -8.976 -20.039 1.00 83.94 142 CYS A N 1
ATOM 1085 C CA . CYS A 1 142 ? 15.098 -8.455 -21.227 1.00 83.94 142 CYS A CA 1
ATOM 1086 C C . CYS A 1 142 ? 16.499 -9.090 -21.390 1.00 83.94 142 CYS A C 1
ATOM 1088 O O . CYS A 1 142 ? 17.476 -8.388 -21.628 1.00 83.94 142 CYS A O 1
ATOM 1090 N N . VAL A 1 143 ? 16.582 -10.427 -21.303 1.00 57.44 143 VAL A N 1
ATOM 1091 C CA . VAL A 1 143 ? 17.800 -11.262 -21.145 1.00 57.44 143 VAL A CA 1
ATOM 1092 C C . VAL A 1 143 ? 18.888 -11.015 -22.207 1.00 57.44 143 VAL A C 1
ATOM 1094 O O . VAL A 1 143 ? 20.059 -11.288 -21.975 1.00 57.44 143 VAL A O 1
ATOM 1097 N N . ASN A 1 144 ? 18.528 -10.452 -23.362 1.00 65.62 144 ASN A N 1
ATOM 1098 C CA . ASN A 1 144 ? 19.458 -10.184 -24.465 1.00 65.62 144 ASN A CA 1
ATOM 1099 C C . ASN A 1 144 ? 20.005 -8.746 -24.493 1.00 65.62 144 ASN A C 1
ATOM 1101 O O . ASN A 1 144 ? 20.714 -8.388 -25.434 1.00 65.62 144 ASN A O 1
ATOM 1105 N N . ILE A 1 145 ? 19.655 -7.899 -23.520 1.00 72.62 145 ILE A N 1
ATOM 1106 C CA . ILE A 1 145 ? 20.058 -6.491 -23.491 1.00 72.62 145 ILE A CA 1
ATOM 1107 C C . ILE A 1 145 ? 20.702 -6.199 -22.137 1.00 72.62 145 ILE A C 1
ATOM 1109 O O . ILE A 1 145 ? 20.029 -6.177 -21.110 1.00 72.62 145 ILE A O 1
ATOM 1113 N N . SER A 1 146 ? 22.011 -5.943 -22.140 1.00 85.00 146 SER A N 1
ATOM 1114 C CA . SER A 1 146 ? 22.696 -5.427 -20.953 1.00 85.00 146 SER A CA 1
ATOM 1115 C C . SER A 1 146 ? 22.115 -4.062 -20.587 1.00 85.00 146 SER A C 1
ATOM 1117 O O . SER A 1 146 ? 21.987 -3.196 -21.455 1.00 85.00 146 SER A O 1
ATOM 1119 N N . VAL A 1 147 ? 21.749 -3.869 -19.318 1.00 88.19 147 VAL A N 1
ATOM 1120 C CA . VAL A 1 147 ? 21.209 -2.594 -18.836 1.00 88.19 147 VAL A CA 1
ATOM 1121 C C . VAL A 1 147 ? 22.353 -1.573 -18.755 1.00 88.19 147 VAL A C 1
ATOM 1123 O O . VAL A 1 147 ? 23.282 -1.776 -17.968 1.00 88.19 147 VAL A O 1
ATOM 1126 N N . PRO A 1 148 ? 22.312 -0.466 -19.526 1.00 91.88 148 PRO A N 1
ATOM 1127 C CA . PRO A 1 148 ? 23.375 0.539 -19.512 1.00 91.88 148 PRO A CA 1
ATOM 1128 C C . PRO A 1 148 ? 23.560 1.171 -18.128 1.00 91.88 148 PRO A C 1
ATOM 1130 O O . PRO A 1 148 ? 22.601 1.313 -17.362 1.00 91.88 148 PRO A O 1
ATOM 1133 N N . ALA A 1 149 ? 24.787 1.593 -17.810 1.00 91.88 149 ALA A N 1
ATOM 1134 C CA . ALA A 1 149 ? 25.106 2.217 -16.524 1.00 91.88 149 ALA A CA 1
ATOM 1135 C C . ALA A 1 149 ? 24.285 3.498 -16.290 1.00 91.88 149 ALA A C 1
ATOM 1137 O O . ALA A 1 149 ? 23.806 3.742 -15.181 1.00 91.88 149 ALA A O 1
ATOM 1138 N N . GLU A 1 150 ? 24.046 4.265 -17.352 1.00 93.19 150 GLU A N 1
ATOM 1139 C CA . GLU A 1 150 ? 23.232 5.479 -17.355 1.00 93.19 150 GLU A CA 1
ATOM 1140 C C . GLU A 1 150 ? 21.781 5.175 -16.963 1.00 93.19 150 GLU A C 1
ATOM 1142 O O . GLU A 1 150 ? 21.188 5.889 -16.151 1.00 93.19 150 GLU A O 1
ATOM 1147 N N . LEU A 1 151 ? 21.220 4.073 -17.474 1.00 91.94 151 LEU A N 1
ATOM 1148 C CA . LEU A 1 151 ? 19.867 3.642 -17.132 1.00 91.94 151 LEU A CA 1
ATOM 1149 C C . LEU A 1 151 ? 19.788 3.133 -15.687 1.00 91.94 151 LEU A C 1
ATOM 1151 O O . LEU A 1 151 ? 18.834 3.467 -14.984 1.00 91.94 151 LEU A O 1
ATOM 1155 N N . LYS A 1 152 ? 20.795 2.390 -15.205 1.00 94.00 152 LYS A N 1
ATOM 1156 C CA . LYS A 1 152 ? 20.874 1.991 -13.785 1.00 94.00 152 LYS A CA 1
ATOM 1157 C C . LYS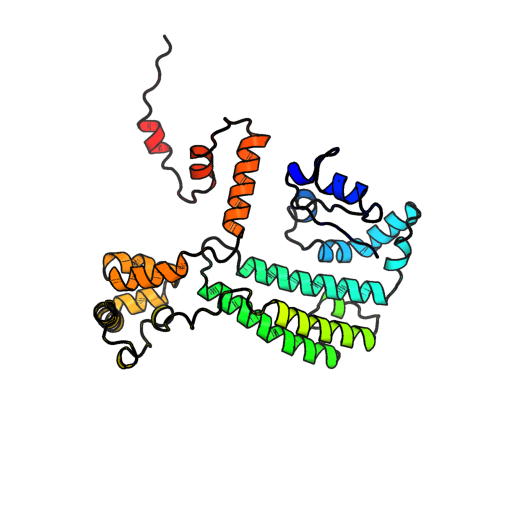 A 1 152 ? 20.873 3.213 -12.867 1.00 94.00 152 LYS A C 1
ATOM 1159 O O . LYS A 1 152 ? 20.112 3.249 -11.898 1.00 94.00 152 LYS A O 1
ATOM 1164 N N . GLN A 1 153 ? 21.655 4.239 -13.208 1.00 94.94 153 GLN A N 1
ATOM 1165 C CA . GLN A 1 153 ? 21.691 5.494 -12.461 1.00 94.94 153 GLN A CA 1
ATOM 1166 C C . GLN A 1 153 ? 20.344 6.230 -12.512 1.00 94.94 153 GLN A C 1
ATOM 1168 O O . GLN A 1 153 ? 19.882 6.725 -11.484 1.00 94.94 153 GLN A O 1
ATOM 1173 N N . ALA A 1 154 ? 19.679 6.266 -13.670 1.00 95.44 154 ALA A N 1
ATOM 1174 C CA . ALA A 1 154 ? 18.355 6.875 -13.806 1.00 95.44 154 ALA A CA 1
ATOM 1175 C C . ALA A 1 154 ? 17.292 6.147 -12.961 1.00 95.44 154 ALA A C 1
ATOM 1177 O O . ALA A 1 154 ? 16.489 6.797 -12.288 1.00 95.44 154 ALA A O 1
ATOM 1178 N N . ILE A 1 155 ? 17.315 4.809 -12.940 1.00 95.19 155 ILE A N 1
ATOM 1179 C CA . ILE A 1 155 ? 16.448 3.989 -12.081 1.00 95.19 155 ILE A CA 1
ATOM 1180 C C . ILE A 1 155 ? 16.718 4.296 -10.605 1.00 95.19 155 ILE A C 1
ATOM 1182 O O . ILE A 1 155 ? 15.776 4.536 -9.850 1.00 95.19 155 ILE A O 1
ATOM 1186 N N . ALA A 1 156 ? 17.987 4.321 -10.192 1.00 96.06 156 ALA A N 1
ATOM 1187 C CA . ALA A 1 156 ? 18.380 4.612 -8.817 1.00 96.06 156 ALA A CA 1
ATOM 1188 C C . ALA A 1 156 ? 17.883 5.995 -8.358 1.00 96.06 156 ALA A C 1
ATOM 1190 O O . ALA A 1 156 ? 17.258 6.102 -7.299 1.00 96.06 156 ALA A O 1
ATOM 1191 N N . THR A 1 157 ? 18.085 7.028 -9.183 1.00 97.00 157 THR A N 1
ATOM 1192 C CA . THR A 1 157 ? 17.592 8.389 -8.927 1.00 97.00 157 THR A CA 1
ATOM 1193 C C . THR A 1 157 ? 16.066 8.422 -8.828 1.00 97.00 157 THR A C 1
ATOM 1195 O O . THR A 1 157 ? 15.526 8.954 -7.858 1.00 97.00 157 THR A O 1
ATOM 1198 N N . HIS A 1 158 ? 15.359 7.790 -9.770 1.00 96.94 158 HIS A N 1
ATOM 1199 C CA . HIS A 1 158 ? 13.897 7.739 -9.749 1.00 96.94 158 HIS A CA 1
ATOM 1200 C C . HIS A 1 158 ? 13.354 7.033 -8.496 1.00 96.94 158 HIS A C 1
ATOM 1202 O O . HIS A 1 158 ? 12.356 7.477 -7.932 1.00 96.94 158 HIS A O 1
ATOM 1208 N N . LEU A 1 159 ? 13.994 5.959 -8.018 1.00 97.06 159 LEU A N 1
ATOM 1209 C CA . LEU A 1 159 ? 13.569 5.266 -6.795 1.00 97.06 159 LEU A CA 1
ATOM 1210 C C . LEU A 1 159 ? 13.728 6.140 -5.540 1.00 97.06 159 LEU A C 1
ATOM 1212 O O . LEU A 1 159 ? 12.848 6.112 -4.673 1.00 97.06 159 LEU A O 1
ATOM 1216 N N . ASP A 1 160 ? 14.798 6.934 -5.454 1.00 95.50 160 ASP A N 1
ATOM 1217 C CA . ASP A 1 160 ? 14.992 7.898 -4.363 1.00 95.50 160 ASP A CA 1
ATOM 1218 C C . ASP A 1 160 ? 13.951 9.025 -4.415 1.00 95.50 160 ASP A C 1
ATOM 1220 O O . ASP A 1 160 ? 13.354 9.378 -3.394 1.00 95.50 160 ASP A O 1
ATOM 1224 N N . GLU A 1 161 ? 13.702 9.585 -5.599 1.00 93.94 161 GLU A N 1
ATOM 1225 C CA . GLU A 1 161 ? 12.688 10.625 -5.803 1.00 93.94 161 GLU A CA 1
ATOM 1226 C C . GLU A 1 161 ? 11.279 10.113 -5.516 1.00 93.94 161 GLU A C 1
ATOM 1228 O O . GLU A 1 161 ? 10.491 10.794 -4.857 1.00 93.94 161 GLU A O 1
ATOM 1233 N N . LEU A 1 162 ? 10.970 8.886 -5.934 1.00 92.56 162 LEU A N 1
ATOM 1234 C CA . LEU A 1 162 ? 9.702 8.240 -5.636 1.00 92.56 162 LEU A CA 1
ATOM 1235 C C . LEU A 1 162 ? 9.529 8.071 -4.124 1.00 92.56 162 LEU A C 1
ATOM 1237 O O . LEU A 1 162 ? 8.468 8.405 -3.599 1.00 92.56 162 LEU A O 1
ATOM 1241 N N . ALA A 1 163 ? 10.562 7.620 -3.406 1.00 92.00 163 ALA A N 1
ATOM 1242 C CA . ALA A 1 163 ? 10.514 7.494 -1.951 1.00 92.00 163 ALA A CA 1
ATOM 1243 C C . ALA A 1 163 ? 10.211 8.836 -1.268 1.00 92.00 163 ALA A C 1
ATOM 1245 O O . ALA A 1 163 ? 9.352 8.874 -0.382 1.00 92.00 163 ALA A O 1
ATOM 1246 N N . LYS A 1 164 ? 10.856 9.916 -1.733 1.00 90.50 164 LYS A N 1
ATOM 1247 C CA . LYS A 1 164 ? 10.621 11.293 -1.269 1.00 90.50 164 LYS A CA 1
ATOM 1248 C C . LYS A 1 164 ? 9.221 11.796 -1.613 1.00 90.50 164 LYS A C 1
ATOM 1250 O O . LYS A 1 164 ? 8.561 12.391 -0.778 1.00 90.50 164 LYS A O 1
ATOM 1255 N N . SER A 1 165 ? 8.714 11.515 -2.812 1.00 90.44 165 SER A N 1
ATOM 1256 C CA . SER A 1 165 ? 7.358 11.923 -3.219 1.00 90.44 165 SER A CA 1
ATOM 1257 C C . SER A 1 165 ? 6.249 11.258 -2.395 1.00 90.44 165 SER A C 1
ATOM 1259 O O . SER A 1 165 ? 5.128 11.757 -2.332 1.00 90.44 165 SER A O 1
ATOM 1261 N N . LEU A 1 166 ? 6.563 10.123 -1.763 1.00 88.00 166 LEU A N 1
ATOM 1262 C CA . LEU A 1 166 ? 5.673 9.406 -0.855 1.00 88.00 166 LEU A CA 1
ATOM 1263 C C . LEU A 1 166 ? 5.814 9.897 0.600 1.00 88.00 166 LEU A C 1
ATOM 1265 O O . LEU A 1 166 ? 5.096 9.412 1.481 1.00 88.00 166 LEU A O 1
ATOM 1269 N N . ASP A 1 167 ? 6.738 10.818 0.894 1.00 84.06 167 ASP A N 1
ATOM 1270 C CA . ASP A 1 167 ? 6.723 11.586 2.142 1.00 84.06 167 ASP A CA 1
ATOM 1271 C C . ASP A 1 167 ? 5.495 12.502 2.176 1.00 84.06 167 ASP A C 1
ATOM 1273 O O . ASP A 1 167 ? 5.091 13.079 1.173 1.00 84.06 167 ASP A O 1
ATOM 1277 N N . GLY A 1 168 ? 4.852 12.598 3.339 1.00 75.81 168 GLY A N 1
ATOM 1278 C CA . GLY A 1 168 ? 3.677 13.454 3.522 1.00 75.81 168 GLY A CA 1
ATOM 1279 C C . GLY A 1 168 ? 2.393 12.989 2.823 1.00 75.81 168 GLY A C 1
ATOM 1280 O O . GLY A 1 168 ? 1.388 13.686 2.921 1.00 75.81 168 GLY A O 1
ATOM 1281 N N . TYR A 1 169 ? 2.377 11.820 2.159 1.00 78.81 169 TYR A N 1
ATOM 1282 C CA . TYR A 1 169 ? 1.153 11.287 1.534 1.00 78.81 169 TYR A CA 1
ATOM 1283 C C . TYR A 1 169 ? 0.015 11.111 2.549 1.00 78.81 169 TYR A C 1
ATOM 1285 O O . TYR A 1 169 ? -1.139 11.427 2.271 1.00 78.81 169 TYR A O 1
ATOM 1293 N N . PHE A 1 170 ? 0.356 10.630 3.745 1.00 74.88 170 PHE A N 1
ATOM 1294 C CA . PHE A 1 170 ? -0.507 10.723 4.914 1.00 74.88 170 PHE A CA 1
ATOM 1295 C C . PHE A 1 170 ? 0.036 11.798 5.848 1.00 74.88 170 PHE A C 1
ATOM 1297 O O . PHE A 1 170 ? 1.260 11.938 5.946 1.00 74.88 170 PHE A O 1
ATOM 1304 N N . PRO A 1 171 ? -0.840 12.515 6.575 1.00 68.25 171 PRO A N 1
ATOM 1305 C CA . PRO A 1 171 ? -0.393 13.392 7.638 1.00 68.25 171 PRO A CA 1
ATOM 1306 C C . PRO A 1 171 ? 0.491 12.592 8.590 1.00 68.25 171 PRO A C 1
ATOM 1308 O O . PRO A 1 171 ? 0.090 11.527 9.070 1.00 68.25 171 PRO A O 1
ATOM 1311 N N . THR A 1 172 ? 1.671 13.115 8.903 1.00 58.31 172 THR A N 1
ATOM 1312 C CA . THR A 1 172 ? 2.416 12.742 10.106 1.00 58.31 172 THR A CA 1
ATOM 1313 C C . THR A 1 172 ? 1.632 13.246 11.312 1.00 58.31 172 THR A C 1
ATOM 1315 O O . THR A 1 172 ? 2.051 14.171 11.998 1.00 58.31 172 THR A O 1
ATOM 1318 N N . ARG A 1 173 ? 0.442 12.683 11.559 1.00 54.16 173 ARG A N 1
ATOM 1319 C CA . ARG A 1 173 ? -0.101 12.704 12.912 1.00 54.16 173 ARG A CA 1
ATOM 1320 C C . ARG A 1 173 ? 0.926 11.992 13.777 1.00 54.16 173 ARG A C 1
ATOM 1322 O O . ARG A 1 173 ? 1.477 10.967 13.357 1.00 54.16 173 ARG A O 1
ATOM 1329 N N . GLU A 1 174 ? 1.189 12.560 14.948 1.00 55.34 174 GLU A N 1
ATOM 1330 C CA . GLU A 1 174 ? 1.848 11.858 16.042 1.00 55.34 174 GLU A CA 1
ATOM 1331 C C . GLU A 1 174 ? 1.326 10.422 16.061 1.00 55.34 174 GLU A C 1
ATOM 1333 O O . GLU A 1 174 ? 0.127 10.193 15.873 1.00 55.34 174 GLU A O 1
ATOM 1338 N N . SER A 1 175 ? 2.253 9.464 16.115 1.00 68.56 175 SER A N 1
ATOM 1339 C CA . SER A 1 175 ? 1.956 8.039 16.004 1.00 68.56 175 SER A CA 1
ATOM 1340 C C . SER A 1 175 ? 0.653 7.716 16.731 1.00 68.56 175 SER A C 1
ATOM 1342 O O . SER A 1 175 ? 0.573 7.958 17.931 1.00 68.56 175 SER A O 1
ATOM 1344 N N . TYR A 1 176 ? -0.353 7.189 16.013 1.00 77.94 176 TYR A N 1
ATOM 1345 C CA . TYR A 1 176 ? -1.625 6.794 16.628 1.00 77.94 176 TYR A CA 1
ATOM 1346 C C . TYR A 1 176 ? -1.364 6.045 17.938 1.00 77.94 176 TYR A C 1
ATOM 1348 O O . TYR A 1 176 ? -0.434 5.222 17.943 1.00 77.94 176 TYR A O 1
ATOM 1356 N N . PRO A 1 177 ? -2.156 6.295 18.998 1.00 85.31 177 PRO A N 1
ATOM 1357 C CA . PRO A 1 177 ? -1.889 5.734 20.312 1.00 85.31 177 PRO A CA 1
ATOM 1358 C C . PRO A 1 177 ? -1.641 4.231 20.228 1.00 85.31 177 PRO A C 1
ATOM 1360 O O . PRO A 1 177 ? -2.376 3.499 19.557 1.00 85.31 177 PRO A O 1
ATOM 1363 N N . ALA A 1 178 ? -0.568 3.766 20.869 1.00 86.50 178 ALA A N 1
ATOM 1364 C CA . ALA A 1 178 ? -0.126 2.379 20.749 1.00 86.50 178 ALA A CA 1
ATOM 1365 C C . ALA A 1 178 ? -1.218 1.390 21.188 1.00 86.50 178 ALA A C 1
ATOM 1367 O O . ALA A 1 178 ? -1.380 0.341 20.558 1.00 86.50 178 ALA A O 1
ATOM 1368 N N . TRP A 1 179 ? -2.033 1.770 22.177 1.00 90.38 179 TRP A N 1
ATOM 1369 C CA . TRP A 1 179 ? -3.163 0.976 22.648 1.00 90.38 179 TRP A CA 1
ATOM 1370 C C . TRP A 1 179 ? -4.199 0.659 21.566 1.00 90.38 179 TRP A C 1
ATOM 1372 O O . TRP A 1 179 ? -4.829 -0.389 21.629 1.00 90.38 179 TRP A O 1
ATOM 1382 N N . VAL A 1 180 ? -4.341 1.491 20.528 1.00 90.81 180 VAL A N 1
ATOM 1383 C CA . VAL A 1 180 ? -5.294 1.235 19.433 1.00 90.81 180 VAL A CA 1
ATOM 1384 C C . VAL A 1 180 ? -4.904 -0.023 18.666 1.00 90.81 180 VAL A C 1
ATOM 1386 O O . VAL A 1 180 ? -5.778 -0.759 18.222 1.00 90.81 180 VAL A O 1
ATOM 1389 N N . ARG A 1 181 ? -3.597 -0.280 18.508 1.00 89.00 181 ARG A N 1
ATOM 1390 C CA . ARG A 1 181 ? -3.059 -1.479 17.838 1.00 89.00 181 ARG A CA 1
ATOM 1391 C C . ARG A 1 181 ? -2.812 -2.628 18.801 1.00 89.00 181 ARG A C 1
ATOM 1393 O O . ARG A 1 181 ? -2.850 -3.783 18.395 1.00 89.00 181 ARG A O 1
ATOM 1400 N N . GLN A 1 182 ? -2.455 -2.302 20.034 1.00 89.69 182 GLN A N 1
ATOM 1401 C CA . GLN A 1 182 ? -1.941 -3.245 21.012 1.00 89.69 182 GLN A CA 1
ATOM 1402 C C . GLN A 1 182 ? -2.597 -3.015 22.379 1.00 89.69 182 GLN A C 1
ATOM 1404 O O . GLN A 1 182 ? -1.901 -2.718 23.350 1.00 89.69 182 GLN A O 1
ATOM 1409 N N . PRO A 1 183 ? -3.932 -3.160 22.485 1.00 91.94 183 PRO A N 1
ATOM 1410 C CA . PRO A 1 183 ? -4.639 -2.835 23.721 1.00 91.94 183 PRO A CA 1
ATOM 1411 C C . PRO A 1 183 ? -4.186 -3.702 24.904 1.00 91.94 183 PRO A C 1
ATOM 1413 O O . PRO A 1 183 ? -4.227 -3.238 26.032 1.00 91.94 183 PRO A O 1
ATOM 1416 N N . PHE A 1 184 ? -3.671 -4.914 24.655 1.00 92.38 184 PHE A N 1
ATOM 1417 C CA . PHE A 1 184 ? -3.257 -5.880 25.687 1.00 92.38 184 PHE A CA 1
ATOM 1418 C C . PHE A 1 184 ? -1.784 -5.813 26.111 1.00 92.38 184 PHE A C 1
ATOM 1420 O O . PHE A 1 184 ? -1.421 -6.439 27.100 1.00 92.38 184 PHE A O 1
ATOM 1427 N N . THR A 1 185 ? -0.921 -5.122 25.362 1.00 88.88 185 THR A N 1
ATOM 1428 C CA . THR A 1 185 ? 0.525 -5.030 25.671 1.00 88.88 185 THR A CA 1
ATOM 1429 C C . THR A 1 185 ? 0.989 -3.598 25.916 1.00 88.88 185 THR A C 1
ATOM 1431 O O . THR A 1 185 ? 2.169 -3.355 26.152 1.00 88.88 185 THR A O 1
ATOM 1434 N N . PHE A 1 186 ? 0.071 -2.642 25.828 1.00 85.44 186 PHE A N 1
ATOM 1435 C CA . PHE A 1 186 ? 0.321 -1.238 26.095 1.00 85.44 186 PHE A CA 1
ATOM 1436 C C . PHE A 1 186 ? 0.488 -0.974 27.599 1.00 85.44 186 PHE A C 1
ATOM 1438 O O . PHE A 1 186 ? -0.330 -1.430 28.399 1.00 85.44 186 PHE A O 1
ATOM 1445 N N . SER A 1 187 ? 1.518 -0.208 27.976 1.00 85.31 187 SER A N 1
ATOM 1446 C CA . SER A 1 187 ? 1.726 0.207 29.367 1.00 85.31 187 SER A CA 1
ATOM 1447 C C . SER A 1 187 ? 0.876 1.432 29.697 1.00 85.31 187 SER A C 1
ATOM 1449 O O . SER A 1 187 ? 1.211 2.559 29.323 1.00 85.31 187 SER A O 1
ATOM 1451 N N . VAL A 1 188 ? -0.217 1.197 30.424 1.00 83.88 188 VAL A N 1
ATOM 1452 C CA . VAL A 1 188 ? -1.155 2.240 30.867 1.00 83.88 188 VAL A CA 1
ATOM 1453 C C . VAL A 1 188 ? -0.451 3.290 31.735 1.00 83.88 188 VAL A C 1
ATOM 1455 O O . VAL A 1 188 ? -0.750 4.474 31.614 1.00 83.88 188 VAL A O 1
ATOM 1458 N N . GLU A 1 189 ? 0.558 2.881 32.510 1.00 78.25 189 GLU A N 1
ATOM 1459 C CA . GLU A 1 189 ? 1.348 3.723 33.428 1.00 78.25 189 GLU A CA 1
ATOM 1460 C C . GLU A 1 189 ? 2.084 4.883 32.739 1.00 78.25 189 GLU A C 1
ATOM 1462 O O . GLU A 1 189 ? 2.486 5.841 33.392 1.00 78.25 189 GLU A O 1
ATOM 1467 N N . THR A 1 190 ? 2.270 4.804 31.419 1.00 75.44 190 THR A N 1
ATOM 1468 C CA . THR A 1 190 ? 2.983 5.819 30.624 1.00 75.44 190 THR A CA 1
ATOM 1469 C C . THR A 1 190 ? 2.060 6.840 29.949 1.00 75.44 190 THR A C 1
ATOM 1471 O O . THR A 1 190 ? 2.531 7.684 29.187 1.00 75.44 190 THR A O 1
ATOM 1474 N N . THR A 1 191 ? 0.752 6.758 30.206 1.00 77.12 191 THR A N 1
ATOM 1475 C CA . THR A 1 191 ? -0.295 7.561 29.546 1.00 77.12 191 THR A CA 1
ATOM 1476 C C . THR A 1 191 ? -0.676 8.778 30.386 1.00 77.12 191 THR A C 1
ATOM 1478 O O . THR A 1 191 ? -0.482 8.778 31.600 1.00 77.12 191 THR A O 1
ATOM 1481 N N . ASP A 1 192 ? -1.243 9.812 29.757 1.00 77.56 192 ASP A N 1
ATOM 1482 C CA . ASP A 1 192 ? -1.807 10.955 30.479 1.00 77.56 192 ASP A CA 1
ATOM 1483 C C . ASP A 1 192 ? -2.926 10.479 31.415 1.00 77.56 192 ASP A C 1
ATOM 1485 O O . ASP A 1 192 ? -3.933 9.937 30.970 1.00 77.56 192 ASP A O 1
ATOM 1489 N N . VAL A 1 193 ? -2.750 10.699 32.718 1.00 75.50 193 VAL A N 1
ATOM 1490 C CA . VAL A 1 193 ? -3.702 10.312 33.770 1.00 75.50 193 VAL A CA 1
ATOM 1491 C C . VAL A 1 193 ? -5.089 10.945 33.612 1.00 75.50 193 VAL A C 1
ATOM 1493 O O . VAL A 1 193 ? -6.040 10.469 34.229 1.00 75.50 193 VAL A O 1
ATOM 1496 N N . ASN A 1 194 ? -5.222 11.994 32.797 1.00 79.69 194 ASN A N 1
ATOM 1497 C CA . ASN A 1 194 ? -6.500 12.647 32.515 1.00 79.69 194 ASN A CA 1
ATOM 1498 C C . ASN A 1 194 ? -7.322 11.941 31.424 1.00 79.69 194 ASN A C 1
ATOM 1500 O O . ASN A 1 194 ? -8.448 12.358 31.144 1.00 79.69 194 ASN A O 1
ATOM 1504 N N . ASP A 1 195 ? -6.786 10.894 30.795 1.00 83.62 195 ASP A N 1
ATOM 1505 C CA . ASP A 1 195 ? -7.488 10.183 29.735 1.00 83.62 195 ASP A CA 1
ATOM 1506 C C . ASP A 1 195 ? -8.694 9.393 30.283 1.00 83.62 195 ASP A C 1
ATOM 1508 O O . ASP A 1 195 ? -8.577 8.394 30.992 1.00 83.62 195 ASP A O 1
ATOM 1512 N N . GLU A 1 196 ? -9.895 9.815 29.883 1.00 87.44 196 GLU A N 1
ATOM 1513 C CA . GLU A 1 196 ? -11.187 9.233 30.293 1.00 87.44 196 GLU A CA 1
ATOM 1514 C C . GLU A 1 196 ? -11.352 7.738 29.950 1.00 87.44 196 GLU A C 1
ATOM 1516 O O . GLU A 1 196 ? -12.213 7.060 30.506 1.00 87.44 196 GLU A O 1
ATOM 1521 N N . TYR A 1 197 ? -10.524 7.205 29.047 1.00 88.75 197 TYR A N 1
ATOM 1522 C CA . TYR A 1 197 ? -10.573 5.814 28.594 1.00 88.75 197 TYR A CA 1
ATOM 1523 C C . TYR A 1 197 ? -9.669 4.859 29.400 1.00 88.75 197 TYR A C 1
ATOM 1525 O O . TYR A 1 197 ? -9.675 3.653 29.137 1.00 88.75 197 TYR A O 1
ATOM 1533 N N . LEU A 1 198 ? -8.890 5.357 30.374 1.00 89.25 198 LEU A N 1
ATOM 1534 C CA . LEU A 1 198 ? -7.938 4.536 31.138 1.00 89.25 198 LEU A CA 1
ATOM 1535 C C . LEU A 1 198 ? -8.608 3.467 32.017 1.00 89.25 198 LEU A C 1
ATOM 1537 O O . LEU A 1 198 ? -8.042 2.397 32.216 1.00 89.25 198 LEU A O 1
ATOM 1541 N N . GLY A 1 199 ? -9.815 3.712 32.530 1.00 90.44 199 GLY A N 1
ATOM 1542 C CA . GLY A 1 199 ? -10.553 2.682 33.272 1.00 90.44 199 GLY A CA 1
ATOM 1543 C C . GLY A 1 199 ? -10.922 1.502 32.369 1.00 90.44 199 GLY A C 1
ATOM 1544 O O . GLY A 1 199 ? -10.587 0.353 32.651 1.00 90.44 199 GLY A O 1
ATOM 1545 N N . GLU A 1 200 ? -11.525 1.807 31.218 1.00 94.44 200 GLU A N 1
ATOM 1546 C CA . GLU A 1 200 ? -11.963 0.795 30.254 1.00 94.44 200 GLU A CA 1
ATOM 1547 C C . GLU A 1 200 ? -10.789 0.006 29.654 1.00 94.44 200 GLU A C 1
ATOM 1549 O O . GLU A 1 200 ? -10.907 -1.204 29.458 1.00 94.44 200 GLU A O 1
ATOM 1554 N N . ILE A 1 201 ? -9.632 0.638 29.392 1.00 92.31 201 ILE A N 1
ATOM 1555 C CA . ILE A 1 201 ? -8.472 -0.104 28.869 1.00 92.31 201 ILE A CA 1
ATOM 1556 C C . ILE A 1 201 ? -7.951 -1.131 29.880 1.00 92.31 201 ILE A C 1
ATOM 1558 O O . ILE A 1 201 ? -7.599 -2.239 29.477 1.00 92.31 201 ILE A O 1
ATOM 1562 N N . ILE A 1 202 ? -7.936 -0.802 31.177 1.00 92.44 202 ILE A N 1
ATOM 1563 C CA . ILE A 1 202 ? -7.499 -1.726 32.233 1.00 92.44 202 ILE A CA 1
ATOM 1564 C C . ILE A 1 202 ? -8.446 -2.929 32.288 1.00 92.44 202 ILE A C 1
ATOM 1566 O O . ILE A 1 202 ? -7.988 -4.071 32.300 1.00 92.44 202 ILE A O 1
ATOM 1570 N N . GLU A 1 203 ? -9.759 -2.698 32.247 1.00 94.50 203 GLU A N 1
ATOM 1571 C CA . GLU A 1 203 ? -10.753 -3.778 32.233 1.00 94.50 203 GLU A CA 1
ATOM 1572 C C . GLU A 1 203 ? -10.618 -4.679 30.999 1.00 94.50 203 GLU A C 1
ATOM 1574 O O . GLU A 1 203 ? -10.644 -5.909 31.119 1.00 94.50 203 GLU A O 1
ATOM 1579 N N . ILE A 1 204 ? -10.409 -4.086 29.816 1.00 94.75 204 ILE A N 1
ATOM 1580 C CA . ILE A 1 204 ? -10.140 -4.837 28.584 1.00 94.75 204 ILE A CA 1
ATOM 1581 C C . ILE A 1 204 ? -8.886 -5.699 28.754 1.00 94.75 204 ILE A C 1
ATOM 1583 O O . ILE A 1 204 ? -8.925 -6.884 28.421 1.00 94.75 204 ILE A O 1
ATOM 1587 N N . GLN A 1 205 ? -7.795 -5.142 29.289 1.00 93.69 205 GLN A N 1
ATOM 1588 C CA . GLN A 1 205 ? -6.525 -5.853 29.473 1.00 93.69 205 GLN A CA 1
ATOM 1589 C C . GLN A 1 205 ? -6.648 -7.083 30.377 1.00 93.69 205 GLN A C 1
ATOM 1591 O O . GLN A 1 205 ? -6.000 -8.096 30.107 1.00 93.69 205 GLN A O 1
ATOM 1596 N N . GLN A 1 206 ? -7.498 -7.023 31.406 1.00 94.75 206 GLN A N 1
ATOM 1597 C CA . GLN A 1 206 ? -7.733 -8.147 32.319 1.00 94.75 206 GLN A CA 1
ATOM 1598 C C . GLN A 1 206 ? -8.729 -9.187 31.770 1.00 94.75 206 GLN A C 1
ATOM 1600 O O . GLN A 1 206 ? -8.885 -10.265 32.346 1.00 94.75 206 GLN A O 1
ATOM 1605 N N . SER A 1 207 ? -9.401 -8.909 30.649 1.00 95.75 207 SER A N 1
ATOM 1606 C CA . SER A 1 207 ? -10.428 -9.793 30.095 1.00 95.75 207 SER A CA 1
ATOM 1607 C C . SER A 1 207 ? -9.871 -10.813 29.097 1.00 95.75 207 SER A C 1
ATOM 1609 O O . SER A 1 207 ? -9.529 -10.496 27.953 1.00 95.75 207 SER A O 1
ATOM 1611 N N . GLN A 1 208 ? -9.885 -12.094 29.482 1.00 94.81 208 GLN A N 1
ATOM 1612 C CA . GLN A 1 208 ? -9.505 -13.199 28.592 1.00 94.81 208 GLN A CA 1
ATOM 1613 C C . GLN A 1 208 ? -10.449 -13.332 27.385 1.00 94.81 208 GLN A C 1
ATOM 1615 O O . GLN A 1 208 ? -10.010 -13.670 26.283 1.00 94.81 208 GLN A O 1
ATOM 1620 N N . VAL A 1 209 ? -11.739 -13.025 27.570 1.00 95.31 209 VAL A N 1
ATOM 1621 C CA . VAL A 1 209 ? -12.735 -13.026 26.486 1.00 95.31 209 VAL A CA 1
ATOM 1622 C C . VAL A 1 209 ? -12.359 -11.989 25.431 1.00 95.31 209 VAL A C 1
ATOM 1624 O O . VAL A 1 209 ? -12.322 -12.312 24.242 1.00 95.31 209 VAL A O 1
ATOM 1627 N N . GLN A 1 210 ? -12.003 -10.771 25.854 1.00 95.44 210 GLN A N 1
ATOM 1628 C CA . GLN A 1 210 ? -11.591 -9.727 24.917 1.00 95.44 210 GLN A CA 1
ATOM 1629 C C . GLN A 1 210 ? -10.268 -10.056 24.233 1.00 95.44 210 GLN A C 1
ATOM 1631 O O . GLN A 1 210 ? -10.122 -9.818 23.035 1.00 95.44 210 GLN A O 1
ATOM 1636 N N . GLN A 1 211 ? -9.328 -10.678 24.944 1.00 94.81 211 GLN A N 1
ATOM 1637 C CA . GLN A 1 211 ? -8.073 -11.120 24.343 1.00 94.81 211 GLN A CA 1
ATOM 1638 C C . GLN A 1 211 ? -8.301 -12.164 23.237 1.00 94.81 211 GLN A C 1
ATOM 1640 O O . GLN A 1 211 ? -7.662 -12.108 22.183 1.00 94.81 211 GLN A O 1
ATOM 1645 N N . GLN A 1 212 ? -9.230 -13.101 23.446 1.00 94.88 212 GLN A N 1
ATOM 1646 C CA . GLN A 1 212 ? -9.585 -14.097 22.437 1.00 94.88 212 GLN A CA 1
ATOM 1647 C C . GLN A 1 212 ? -10.295 -13.462 21.234 1.00 94.88 212 GLN A C 1
ATOM 1649 O O . GLN A 1 212 ? -9.968 -13.788 20.088 1.00 94.88 212 GLN A O 1
ATOM 1654 N N . LEU A 1 213 ? -11.220 -12.526 21.468 1.00 95.00 213 LEU A N 1
ATOM 1655 C CA . LEU A 1 213 ? -11.879 -11.770 20.398 1.00 95.00 213 LEU A CA 1
ATOM 1656 C C . LEU A 1 213 ? -10.864 -10.976 19.572 1.00 95.00 213 LEU A C 1
ATOM 1658 O O . LEU A 1 213 ? -10.886 -11.038 18.343 1.00 95.00 213 LEU A O 1
ATOM 1662 N N . PHE A 1 214 ? -9.917 -10.306 20.224 1.00 95.00 214 PHE A N 1
ATOM 1663 C CA . PHE A 1 214 ? -8.861 -9.554 19.550 1.00 95.00 214 PHE A CA 1
ATOM 1664 C C . PHE A 1 214 ? -7.990 -10.436 18.645 1.00 95.00 214 PHE A C 1
ATOM 1666 O O . PHE A 1 214 ? -7.641 -10.038 17.539 1.00 95.00 214 PHE A O 1
ATOM 1673 N N . ARG A 1 215 ? -7.673 -11.663 19.076 1.00 93.06 215 ARG A N 1
ATOM 1674 C CA . ARG A 1 215 ? -6.883 -12.620 18.276 1.00 93.06 215 ARG A CA 1
ATOM 1675 C C . ARG A 1 215 ? -7.639 -13.196 17.079 1.00 93.06 215 ARG A C 1
ATOM 1677 O O . ARG A 1 215 ? -7.007 -13.680 16.144 1.00 93.06 215 ARG A O 1
ATOM 1684 N N . THR A 1 216 ? -8.968 -13.199 17.127 1.00 94.56 216 THR A N 1
ATOM 1685 C CA . THR A 1 216 ? -9.826 -13.877 16.140 1.00 94.56 216 THR A CA 1
ATOM 1686 C C . THR A 1 216 ? -10.549 -12.919 15.196 1.00 94.56 216 THR A C 1
ATOM 1688 O O . THR A 1 216 ? -11.180 -13.368 14.239 1.00 94.56 216 THR A O 1
ATOM 1691 N N . THR A 1 217 ? -10.446 -11.608 15.417 1.00 92.81 217 THR A N 1
ATOM 1692 C CA . THR A 1 217 ? -11.123 -10.577 14.621 1.00 92.81 217 THR A CA 1
ATOM 1693 C C . THR A 1 217 ? -10.130 -9.572 14.037 1.00 92.81 217 THR A C 1
ATOM 1695 O O . THR A 1 217 ? -8.966 -9.511 14.426 1.00 92.81 217 THR A O 1
ATOM 1698 N N . THR A 1 218 ? -10.571 -8.783 13.053 1.00 89.75 218 THR A N 1
ATOM 1699 C CA . THR A 1 218 ? -9.767 -7.654 12.561 1.00 89.75 218 THR A CA 1
ATOM 1700 C C . THR A 1 218 ? -9.794 -6.504 13.562 1.00 89.75 218 THR A C 1
ATOM 1702 O O . THR A 1 218 ? -10.757 -6.365 14.315 1.00 89.75 218 THR A O 1
ATOM 1705 N N . LEU A 1 219 ? -8.790 -5.621 13.510 1.00 90.25 219 LEU A N 1
ATOM 1706 C CA . LEU A 1 219 ? -8.674 -4.490 14.435 1.00 90.25 219 LEU A CA 1
ATOM 1707 C C . LEU A 1 219 ? -9.952 -3.639 14.486 1.00 90.25 219 LEU A C 1
ATOM 1709 O O . LEU A 1 219 ? -10.490 -3.375 15.556 1.00 90.25 219 LEU A O 1
ATOM 1713 N N . SER A 1 220 ? -10.482 -3.259 13.323 1.00 89.50 220 SER A N 1
ATOM 1714 C CA . SER A 1 220 ? -11.716 -2.472 13.242 1.00 89.50 220 SER A CA 1
ATOM 1715 C C . SER A 1 220 ? -12.936 -3.241 13.758 1.00 89.50 220 SER A C 1
ATOM 1717 O O . SER A 1 220 ? -13.788 -2.647 14.409 1.00 89.50 220 SER A O 1
ATOM 1719 N N . THR A 1 221 ? -13.017 -4.555 13.518 1.00 91.44 221 THR A N 1
ATOM 1720 C CA . THR A 1 221 ? -14.132 -5.384 14.014 1.00 91.44 221 THR A CA 1
ATOM 1721 C C . THR A 1 221 ? -14.101 -5.494 15.533 1.00 91.44 221 THR A C 1
ATOM 1723 O O . THR A 1 221 ? -15.141 -5.327 16.166 1.00 91.44 221 THR A O 1
ATOM 1726 N N . PHE A 1 222 ? -12.917 -5.710 16.111 1.00 95.00 222 PHE A N 1
ATOM 1727 C CA . PHE A 1 222 ? -12.722 -5.746 17.556 1.00 95.00 222 PHE A CA 1
ATOM 1728 C C . PHE A 1 222 ? -13.236 -4.460 18.210 1.00 95.00 222 PHE A C 1
ATOM 1730 O O . PHE A 1 222 ? -14.096 -4.523 19.087 1.00 95.00 222 PHE A O 1
ATOM 1737 N N . TRP A 1 223 ? -12.781 -3.295 17.736 1.00 94.81 223 TRP A N 1
ATOM 1738 C CA . TRP A 1 223 ? -13.194 -2.003 18.293 1.00 94.81 223 TRP A CA 1
ATOM 1739 C C . TRP A 1 223 ? -14.684 -1.706 18.076 1.00 94.81 223 TRP A C 1
ATOM 1741 O O . TRP A 1 223 ? -15.327 -1.160 18.967 1.00 94.81 223 TRP A O 1
ATOM 1751 N N . CYS A 1 224 ? -15.276 -2.132 16.954 1.00 93.75 224 CYS A N 1
ATOM 1752 C CA . CYS A 1 224 ? -16.727 -2.054 16.758 1.00 93.75 224 CYS A CA 1
ATOM 1753 C C . CYS A 1 224 ? -17.505 -2.891 17.786 1.00 93.75 224 CYS A C 1
ATOM 1755 O O . CYS A 1 224 ? -18.549 -2.448 18.254 1.00 93.75 224 CYS A O 1
ATOM 1757 N N . GLN A 1 225 ? -17.021 -4.084 18.143 1.00 94.75 225 GLN A N 1
ATOM 1758 C CA . GLN A 1 225 ? -17.663 -4.929 19.159 1.00 94.75 225 GLN A CA 1
ATOM 1759 C C . GLN A 1 225 ? -17.541 -4.326 20.563 1.00 94.75 225 GLN A C 1
ATOM 1761 O O . GLN A 1 225 ? -18.482 -4.420 21.349 1.00 94.75 225 GLN A O 1
ATOM 1766 N N . GLN A 1 226 ? -16.426 -3.646 20.851 1.00 95.50 226 GLN A N 1
ATOM 1767 C CA . GLN A 1 226 ? -16.217 -2.988 22.143 1.00 95.50 226 GLN A CA 1
ATOM 1768 C C . GLN A 1 226 ? -17.174 -1.819 22.388 1.00 95.50 226 GLN A C 1
ATOM 1770 O O . GLN A 1 226 ? -17.398 -1.480 23.539 1.00 95.50 226 GLN A O 1
ATOM 1775 N N . MET A 1 227 ? -17.811 -1.252 21.357 1.00 95.56 227 MET A N 1
ATOM 1776 C CA . MET A 1 227 ? -18.789 -0.164 21.522 1.00 95.56 227 MET A CA 1
ATOM 1777 C C . MET A 1 227 ? -19.955 -0.499 22.462 1.00 95.56 227 MET A C 1
ATOM 1779 O O . MET A 1 227 ? -20.600 0.416 22.965 1.00 95.56 227 MET A O 1
ATOM 1783 N N . VAL A 1 228 ? -20.254 -1.786 22.670 1.00 93.00 228 VAL A N 1
ATOM 1784 C CA . VAL A 1 228 ? -21.336 -2.226 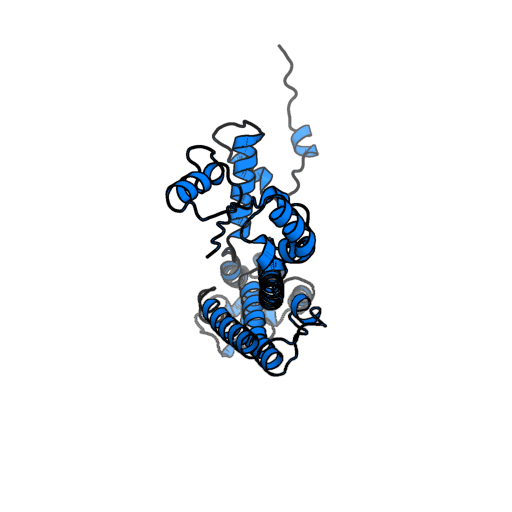23.562 1.00 93.00 228 VAL A CA 1
ATOM 1785 C C . VAL A 1 228 ? -20.902 -2.204 25.029 1.00 93.00 228 VAL A C 1
ATOM 1787 O O . VAL A 1 228 ? -21.677 -1.780 25.881 1.00 93.00 228 VAL A O 1
ATOM 1790 N N . THR A 1 229 ? -19.683 -2.660 25.321 1.00 94.44 229 THR A N 1
ATOM 1791 C CA . THR A 1 229 ? -19.201 -2.877 26.697 1.00 94.44 229 THR A CA 1
ATOM 1792 C C . THR A 1 229 ? -18.276 -1.762 27.184 1.00 94.44 229 THR A C 1
ATOM 1794 O O . THR A 1 229 ? -18.326 -1.405 28.353 1.00 94.44 229 THR A O 1
ATOM 1797 N N . TYR A 1 230 ? -17.467 -1.199 26.288 1.00 95.69 230 TYR A N 1
ATOM 1798 C CA . TYR A 1 230 ? -16.434 -0.194 26.560 1.00 95.69 230 TYR A CA 1
ATOM 1799 C C . TYR A 1 230 ? -16.550 0.970 25.554 1.00 95.69 230 TYR A C 1
ATOM 1801 O O . TYR A 1 230 ? -15.721 1.120 24.646 1.00 95.69 230 TYR A O 1
ATOM 1809 N N . PRO A 1 231 ? -17.650 1.743 25.610 1.00 95.19 231 PRO A N 1
ATOM 1810 C CA . PRO A 1 231 ? -17.974 2.735 24.591 1.00 95.19 231 PRO A CA 1
ATOM 1811 C C . PRO A 1 231 ? -16.993 3.912 24.542 1.00 95.19 231 PRO A C 1
ATOM 1813 O O . PRO A 1 231 ? -16.814 4.482 23.461 1.00 95.19 231 PRO A O 1
ATOM 1816 N N . VAL A 1 232 ? -16.362 4.299 25.657 1.00 94.69 232 VAL A N 1
ATOM 1817 C CA . VAL A 1 232 ? -15.485 5.481 25.704 1.00 94.69 232 VAL A CA 1
ATOM 1818 C C . VAL A 1 232 ? -14.208 5.221 24.904 1.00 94.69 232 VAL A C 1
ATOM 1820 O O . VAL A 1 232 ? -13.901 5.964 23.964 1.00 94.69 232 VAL A O 1
ATOM 1823 N N . ILE A 1 233 ? -13.503 4.129 25.200 1.00 93.56 233 ILE A N 1
ATOM 1824 C CA . ILE A 1 233 ? -12.277 3.732 24.501 1.00 93.56 233 ILE A CA 1
ATOM 1825 C C . ILE A 1 233 ? -12.561 3.311 23.059 1.00 93.56 233 ILE A C 1
ATOM 1827 O O . ILE A 1 233 ? -11.824 3.686 22.140 1.00 93.56 233 ILE A O 1
ATOM 1831 N N . ALA A 1 234 ? -13.658 2.581 22.833 1.00 95.00 234 ALA A N 1
ATOM 1832 C CA . ALA A 1 234 ? -14.038 2.137 21.501 1.00 95.00 234 ALA A CA 1
ATOM 1833 C C . ALA A 1 234 ? -14.316 3.330 20.586 1.00 95.00 234 ALA A C 1
ATOM 1835 O O . ALA A 1 234 ? -13.815 3.368 19.462 1.00 95.00 234 ALA A O 1
ATOM 1836 N N . LYS A 1 235 ? -15.024 4.354 21.077 1.00 93.75 235 LYS A N 1
ATOM 1837 C CA . LYS A 1 235 ? -15.272 5.580 20.313 1.00 93.75 235 LYS A CA 1
ATOM 1838 C C . LYS A 1 235 ? -13.966 6.267 19.907 1.00 93.75 235 LYS A C 1
ATOM 1840 O O . LYS A 1 235 ? -13.806 6.582 18.728 1.00 93.75 235 LYS A O 1
ATOM 1845 N N . LYS A 1 236 ? -13.010 6.430 20.832 1.00 91.44 236 LYS A N 1
ATOM 1846 C CA . LYS A 1 236 ? -11.689 7.024 20.533 1.00 91.44 236 LYS A CA 1
ATOM 1847 C C . LYS A 1 236 ? -10.924 6.223 19.474 1.00 91.44 236 LYS A C 1
ATOM 1849 O O . LYS A 1 236 ? -10.328 6.805 18.569 1.00 91.44 236 LYS A O 1
ATOM 1854 N N . ALA A 1 237 ? -10.966 4.891 19.546 1.00 91.81 237 ALA A N 1
ATOM 1855 C CA . ALA A 1 237 ? -10.339 4.031 18.543 1.00 91.81 237 ALA A CA 1
ATOM 1856 C C . ALA A 1 237 ? -11.013 4.165 17.170 1.00 91.81 237 ALA A C 1
ATOM 1858 O O . ALA A 1 237 ? -10.341 4.290 16.146 1.00 91.81 237 ALA A O 1
ATOM 1859 N N . LEU A 1 238 ? -12.347 4.168 17.131 1.00 91.00 238 LEU A N 1
ATOM 1860 C CA . LEU A 1 238 ? -13.102 4.269 15.884 1.00 91.00 238 LEU A CA 1
ATOM 1861 C C . LEU A 1 238 ? -12.946 5.643 15.222 1.00 91.00 238 LEU A C 1
ATOM 1863 O O . LEU A 1 238 ? -12.846 5.700 13.998 1.00 91.00 238 LEU A O 1
ATOM 1867 N N . GLU A 1 239 ? -12.829 6.732 15.986 1.00 89.81 239 GLU A N 1
ATOM 1868 C CA . GLU A 1 239 ? -12.522 8.076 15.464 1.00 89.81 239 GLU A CA 1
ATOM 1869 C C . GLU A 1 239 ? -11.223 8.114 14.642 1.00 89.81 239 GLU A C 1
ATOM 1871 O O . GLU A 1 239 ? -11.112 8.884 13.684 1.00 89.81 239 GLU A O 1
ATOM 1876 N N . ILE A 1 240 ? -10.265 7.235 14.948 1.00 87.19 240 ILE A N 1
ATOM 1877 C CA . ILE A 1 240 ? -9.036 7.068 14.163 1.00 87.19 240 ILE A CA 1
ATOM 1878 C C . ILE A 1 240 ? -9.298 6.329 12.844 1.00 87.19 240 ILE A C 1
ATOM 1880 O O . ILE A 1 240 ? -8.640 6.618 11.844 1.00 87.19 240 ILE A O 1
ATOM 1884 N N . PHE A 1 241 ? -10.246 5.391 12.805 1.00 83.88 241 PHE A N 1
ATOM 1885 C CA . PHE A 1 241 ? -10.546 4.597 11.607 1.00 83.88 241 PHE A CA 1
ATOM 1886 C C . PHE A 1 241 ? -11.552 5.247 10.654 1.00 83.88 241 PHE A C 1
ATOM 1888 O O . PHE A 1 241 ? -11.576 4.877 9.481 1.00 83.88 241 PHE A O 1
ATOM 1895 N N . ILE A 1 242 ? -12.375 6.186 11.133 1.00 79.44 242 ILE A N 1
ATOM 1896 C CA . ILE A 1 242 ? -13.427 6.849 10.342 1.00 79.44 242 ILE A CA 1
ATOM 1897 C C . ILE A 1 242 ? -12.907 7.542 9.067 1.00 79.44 242 ILE A C 1
ATOM 1899 O O . ILE A 1 242 ? -13.581 7.434 8.037 1.00 79.44 242 ILE A O 1
ATOM 1903 N N . PRO A 1 243 ? -11.767 8.267 9.073 1.00 78.44 243 PRO A N 1
ATOM 1904 C CA . PRO A 1 243 ? -11.311 8.975 7.884 1.00 78.44 243 PRO A CA 1
ATOM 1905 C C . PRO A 1 243 ? -11.097 8.038 6.693 1.00 78.44 243 PRO A C 1
ATOM 1907 O O . PRO A 1 243 ? -10.396 7.029 6.783 1.00 78.44 243 PRO A O 1
ATOM 1910 N N . PHE A 1 244 ? -11.653 8.410 5.536 1.00 71.62 244 PHE A N 1
ATOM 1911 C CA . PHE A 1 244 ? -11.387 7.683 4.301 1.00 71.62 244 PHE A CA 1
ATOM 1912 C C . PHE A 1 244 ? -9.917 7.808 3.926 1.00 71.62 244 PHE A C 1
ATOM 1914 O O . PHE A 1 244 ? -9.417 8.882 3.598 1.00 71.62 244 PHE A O 1
ATOM 1921 N N . VAL A 1 245 ? -9.245 6.667 3.931 1.00 74.31 245 VAL A N 1
ATOM 1922 C CA . VAL A 1 245 ? -7.807 6.577 3.692 1.00 74.31 245 VAL A CA 1
ATOM 1923 C C . VAL A 1 245 ? -7.430 6.918 2.255 1.00 74.31 245 VAL A C 1
ATOM 1925 O O . VAL A 1 245 ? -6.345 7.411 1.971 1.00 74.31 245 VAL A O 1
ATOM 1928 N N . THR A 1 246 ? -8.337 6.655 1.320 1.00 73.19 246 THR A N 1
ATOM 1929 C CA . THR A 1 246 ? -8.163 6.991 -0.088 1.00 73.19 246 THR A CA 1
ATOM 1930 C C . THR A 1 246 ? -9.461 7.548 -0.647 1.00 73.19 246 THR A C 1
ATOM 1932 O O . THR A 1 246 ? -10.555 7.285 -0.147 1.00 73.19 246 THR A O 1
ATOM 1935 N N . THR A 1 247 ? -9.365 8.249 -1.774 1.00 74.81 247 THR A N 1
ATOM 1936 C CA . THR A 1 247 ? -10.542 8.711 -2.522 1.00 74.81 247 THR A CA 1
ATOM 1937 C C . THR A 1 247 ? -11.298 7.574 -3.218 1.00 74.81 247 THR A C 1
ATOM 1939 O O . THR A 1 247 ? -12.217 7.851 -3.980 1.00 74.81 247 THR A O 1
ATOM 1942 N N . TYR A 1 248 ? -10.947 6.299 -2.996 1.00 76.88 248 TYR A N 1
ATOM 1943 C CA . TYR A 1 248 ? -11.549 5.153 -3.684 1.00 76.88 248 TYR A CA 1
ATOM 1944 C C . TYR A 1 248 ? -13.063 5.069 -3.490 1.00 76.88 248 TYR A C 1
ATOM 1946 O O . TYR A 1 248 ? -13.793 4.976 -4.475 1.00 76.88 248 TYR A O 1
ATOM 1954 N N . LEU A 1 249 ? -13.544 5.151 -2.244 1.00 72.44 249 LEU A N 1
ATOM 1955 C CA . LEU A 1 249 ? -14.981 5.087 -1.961 1.00 72.44 249 LEU A CA 1
ATOM 1956 C C . LEU A 1 249 ? -15.724 6.275 -2.585 1.00 72.44 249 LEU A C 1
ATOM 1958 O O . LEU A 1 249 ? -16.796 6.090 -3.157 1.00 72.44 249 LEU A O 1
ATOM 1962 N N . CYS A 1 250 ? -15.108 7.462 -2.590 1.00 77.25 250 CYS A N 1
ATOM 1963 C CA . CYS A 1 250 ? -15.631 8.631 -3.297 1.00 77.25 250 CYS A CA 1
ATOM 1964 C C . CYS A 1 250 ? -15.662 8.409 -4.819 1.00 77.25 250 CYS A C 1
ATOM 1966 O O . CYS A 1 250 ? -16.666 8.659 -5.472 1.00 77.25 250 CYS A O 1
ATOM 1968 N N . LYS A 1 251 ? -14.589 7.891 -5.422 1.00 75.62 251 LYS A N 1
ATOM 1969 C CA . LYS A 1 251 ? -14.537 7.601 -6.867 1.00 75.62 251 LYS A CA 1
ATOM 1970 C C . LYS A 1 251 ? -15.579 6.558 -7.266 1.00 75.62 251 LYS A C 1
ATOM 1972 O O . LYS A 1 251 ? -16.246 6.713 -8.288 1.00 75.62 251 LYS A O 1
ATOM 1977 N N . GLN A 1 252 ? -15.756 5.521 -6.448 1.00 77.75 252 GLN A N 1
ATOM 1978 C CA . GLN A 1 252 ? -16.794 4.515 -6.648 1.00 77.75 252 GLN A CA 1
ATOM 1979 C C . GLN A 1 252 ? -18.192 5.139 -6.550 1.00 77.75 252 GLN A C 1
ATOM 1981 O O . GLN A 1 252 ? -19.033 4.860 -7.406 1.00 77.75 252 GLN A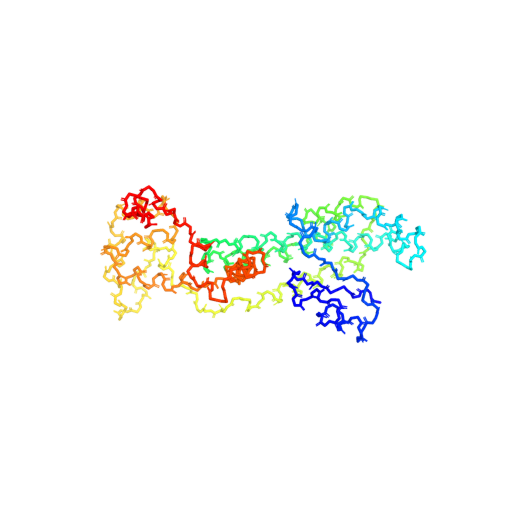 O 1
ATOM 1986 N N . SER A 1 253 ? -18.434 6.015 -5.570 1.00 80.38 253 SER A N 1
ATOM 1987 C CA . SER A 1 253 ? -19.724 6.692 -5.424 1.00 80.38 253 SER A CA 1
ATOM 1988 C C . SER A 1 253 ? -20.037 7.621 -6.595 1.00 80.38 253 SER A C 1
ATOM 1990 O O . SER A 1 253 ? -21.124 7.527 -7.168 1.00 80.38 253 SER A O 1
ATOM 1992 N N . PHE A 1 254 ? -19.073 8.419 -7.052 1.00 81.25 254 PHE A N 1
ATOM 1993 C CA . PHE A 1 254 ? -19.221 9.237 -8.259 1.00 81.25 254 PHE A CA 1
ATOM 1994 C C . PHE A 1 254 ? -19.480 8.391 -9.512 1.00 81.25 254 PHE A C 1
ATOM 1996 O O . PHE A 1 254 ? -20.346 8.735 -10.316 1.00 81.25 254 PHE A O 1
ATOM 2003 N N . SER A 1 255 ? -18.786 7.259 -9.667 1.00 82.81 255 SER A N 1
ATOM 2004 C CA . SER A 1 255 ? -19.001 6.342 -10.792 1.00 82.81 255 SER A CA 1
ATOM 2005 C C . SER A 1 255 ? -20.429 5.779 -10.808 1.00 82.81 255 SER A C 1
ATOM 2007 O O . SER A 1 255 ? -21.102 5.831 -11.841 1.00 82.81 255 SER A O 1
ATOM 2009 N N . ARG A 1 256 ? -20.937 5.333 -9.649 1.00 81.44 256 ARG A N 1
ATOM 2010 C CA . ARG A 1 256 ? -22.326 4.867 -9.496 1.00 81.44 256 ARG A CA 1
ATOM 2011 C C . ARG A 1 256 ? -23.335 5.977 -9.778 1.00 81.44 256 ARG A C 1
ATOM 2013 O O . ARG A 1 256 ? -24.305 5.740 -10.496 1.00 81.44 256 ARG A O 1
ATOM 2020 N N . MET A 1 257 ? -23.085 7.184 -9.274 1.00 83.31 257 MET A N 1
ATOM 2021 C CA . MET A 1 257 ? -23.934 8.347 -9.529 1.00 83.31 257 MET A CA 1
ATOM 2022 C C . MET A 1 257 ? -24.027 8.655 -11.026 1.00 83.31 257 MET A C 1
ATOM 2024 O O . MET A 1 257 ? -25.121 8.886 -11.542 1.00 83.31 257 MET A O 1
ATOM 2028 N N . LEU A 1 258 ? -22.891 8.641 -11.730 1.00 82.00 258 LEU A N 1
ATOM 2029 C CA . LEU A 1 258 ? -22.849 8.860 -13.174 1.00 82.00 258 LEU A CA 1
ATOM 2030 C C . LEU A 1 258 ? -23.650 7.791 -13.918 1.00 82.00 258 LEU A C 1
ATOM 2032 O O . LEU A 1 258 ? -24.436 8.141 -14.795 1.00 82.00 258 LEU A O 1
ATOM 2036 N N . ASP A 1 259 ? -23.510 6.514 -13.560 1.00 81.31 259 ASP A N 1
ATOM 2037 C CA . ASP A 1 259 ? -24.292 5.438 -14.177 1.00 81.31 259 ASP A CA 1
ATOM 2038 C C . ASP A 1 259 ? -25.806 5.613 -13.949 1.00 81.31 259 ASP A C 1
ATOM 2040 O O . ASP A 1 259 ? -26.587 5.449 -14.891 1.00 81.31 259 ASP A O 1
ATOM 2044 N N . ILE A 1 260 ? -26.231 5.997 -12.738 1.00 80.75 260 ILE A N 1
ATOM 2045 C CA . ILE A 1 260 ? -27.645 6.263 -12.419 1.00 80.75 260 ILE A CA 1
ATOM 2046 C C . ILE A 1 260 ? -28.179 7.437 -13.253 1.00 80.75 260 ILE A C 1
ATOM 2048 O O . ILE A 1 260 ? -29.220 7.310 -13.901 1.00 80.75 260 ILE A O 1
ATOM 2052 N N . LYS A 1 261 ? -27.453 8.561 -13.284 1.00 77.31 261 LYS A N 1
ATOM 2053 C CA . LYS A 1 261 ? -27.896 9.778 -13.981 1.00 77.31 261 LYS A CA 1
ATOM 2054 C C . LYS A 1 261 ? -27.880 9.645 -15.504 1.00 77.31 261 LYS A C 1
ATOM 2056 O O . LYS A 1 261 ? -28.762 10.177 -16.166 1.00 77.31 261 LYS A O 1
ATOM 2061 N N . THR A 1 262 ? -26.889 8.959 -16.072 1.00 74.62 262 THR A N 1
ATOM 2062 C CA . THR A 1 262 ? -26.683 8.939 -17.533 1.00 74.62 262 THR A CA 1
ATOM 2063 C C . THR A 1 262 ? -27.339 7.750 -18.224 1.00 74.62 262 THR A C 1
ATOM 2065 O O . THR A 1 262 ? -27.987 7.933 -19.252 1.00 74.62 262 THR A O 1
ATOM 2068 N N . LYS A 1 263 ? -27.198 6.532 -17.684 1.00 64.44 263 LYS A N 1
ATOM 2069 C CA . LYS A 1 263 ? -27.649 5.310 -18.372 1.00 64.44 263 LYS A CA 1
ATOM 2070 C C . LYS A 1 263 ? -29.076 4.924 -18.018 1.00 64.44 263 LYS A C 1
ATOM 2072 O O . LYS A 1 263 ? -29.788 4.422 -18.879 1.00 64.44 263 LYS A O 1
ATOM 2077 N N . LYS A 1 264 ? -29.498 5.152 -16.770 1.00 63.44 264 LYS A N 1
ATOM 2078 C CA . LYS A 1 264 ? -30.847 4.778 -16.314 1.00 63.44 264 LYS A CA 1
ATOM 2079 C C . LYS A 1 264 ? -31.909 5.852 -16.582 1.00 63.44 264 LYS A C 1
ATOM 2081 O O . LYS A 1 264 ? -33.082 5.569 -16.391 1.00 63.44 264 LYS A O 1
ATOM 2086 N N . ARG A 1 265 ? -31.519 7.056 -17.041 1.00 58.62 265 ARG A N 1
ATOM 2087 C CA . ARG A 1 265 ? -32.405 8.233 -17.211 1.00 58.62 265 ARG A CA 1
ATOM 2088 C C . ARG A 1 265 ? -33.299 8.485 -15.981 1.00 58.62 265 ARG A C 1
ATOM 2090 O O . ARG A 1 265 ? -34.441 8.918 -16.112 1.00 58.62 265 ARG A O 1
ATOM 2097 N N . ASN A 1 266 ? -32.780 8.209 -14.785 1.00 60.16 266 ASN A N 1
ATOM 2098 C CA . ASN A 1 266 ? -33.503 8.474 -13.547 1.00 60.16 266 ASN A CA 1
ATOM 2099 C C . ASN A 1 266 ? -33.497 9.977 -13.231 1.00 60.16 266 ASN A C 1
ATOM 2101 O O . ASN A 1 266 ? -32.654 10.733 -13.717 1.00 60.16 266 ASN A O 1
ATOM 2105 N N . ARG A 1 267 ? -34.474 10.391 -12.415 1.00 58.75 267 ARG A N 1
ATOM 2106 C CA . ARG A 1 267 ? -34.694 11.764 -11.931 1.00 58.75 267 ARG A CA 1
ATOM 2107 C C . ARG A 1 267 ? -33.381 12.453 -11.508 1.00 58.75 267 ARG A C 1
ATOM 2109 O O . ARG A 1 267 ? -32.462 11.814 -11.006 1.00 58.75 267 ARG A O 1
ATOM 2116 N N . LEU A 1 268 ? -33.331 13.785 -11.632 1.00 61.88 268 LEU A N 1
ATOM 2117 C CA . LEU A 1 268 ? -32.195 14.633 -11.216 1.00 61.88 268 LEU A CA 1
ATOM 2118 C C . LEU A 1 268 ? -31.725 14.372 -9.771 1.00 61.88 268 LEU A C 1
ATOM 2120 O O . LEU A 1 268 ? -30.524 14.454 -9.493 1.00 61.88 268 LEU A O 1
ATOM 2124 N N . CYS A 1 269 ? -32.659 14.027 -8.877 1.00 76.06 269 CYS A N 1
ATOM 2125 C CA . CYS A 1 269 ? -32.377 13.604 -7.510 1.00 76.06 269 CYS A CA 1
ATOM 2126 C C . CYS A 1 269 ? -32.168 12.083 -7.448 1.00 76.06 269 CYS A C 1
ATOM 2128 O O . CYS A 1 269 ? -33.122 11.312 -7.539 1.00 76.06 269 CYS A O 1
ATOM 2130 N N . CYS A 1 270 ? -30.913 11.665 -7.277 1.00 78.44 270 CYS A N 1
ATOM 2131 C CA . CYS A 1 270 ? -30.509 10.261 -7.186 1.00 78.44 270 CYS A CA 1
ATOM 2132 C C . CYS A 1 270 ? -30.121 9.845 -5.758 1.00 78.44 270 CYS A C 1
ATOM 2134 O O . CYS A 1 270 ? -29.406 8.864 -5.595 1.00 78.44 270 CYS A O 1
ATOM 2136 N N . GLU A 1 271 ? -30.523 10.595 -4.727 1.00 82.56 271 GLU A N 1
ATOM 2137 C CA . GLU A 1 271 ? -30.080 10.362 -3.344 1.00 82.56 271 GLU A CA 1
ATOM 2138 C C . GLU A 1 271 ? -30.455 8.962 -2.836 1.00 82.56 271 GLU A C 1
ATOM 2140 O O . GLU A 1 271 ? -29.587 8.205 -2.406 1.00 82.56 271 GLU A O 1
ATOM 2145 N N . ASN A 1 272 ? -31.730 8.582 -2.945 1.00 83.00 272 ASN A N 1
ATOM 2146 C CA . ASN A 1 272 ? -32.198 7.262 -2.511 1.00 83.00 272 ASN A CA 1
ATOM 2147 C C . ASN A 1 272 ? -31.565 6.133 -3.338 1.00 83.00 272 ASN A C 1
ATOM 2149 O O . ASN A 1 272 ? -31.101 5.141 -2.777 1.00 83.00 272 ASN A O 1
ATOM 2153 N N . ASP A 1 273 ? -31.459 6.318 -4.657 1.00 82.06 273 ASP A N 1
ATOM 2154 C CA . ASP A 1 273 ? -30.798 5.364 -5.556 1.00 82.06 273 ASP A CA 1
ATOM 2155 C C . ASP A 1 273 ? -29.319 5.182 -5.190 1.00 82.06 273 ASP A C 1
ATOM 2157 O O . ASP A 1 273 ? -28.796 4.069 -5.224 1.00 82.06 273 ASP A O 1
ATOM 2161 N N . MET A 1 274 ? -28.644 6.268 -4.808 1.00 83.81 274 MET A N 1
ATOM 2162 C CA . MET A 1 274 ? -27.257 6.264 -4.351 1.00 83.81 274 MET A CA 1
ATOM 2163 C C . MET A 1 274 ? -27.100 5.527 -3.024 1.00 83.81 274 MET A C 1
ATOM 2165 O O . MET A 1 274 ? -26.186 4.714 -2.900 1.00 83.81 274 MET A O 1
ATOM 2169 N N . ARG A 1 275 ? -27.998 5.749 -2.055 1.00 82.44 275 ARG A N 1
ATOM 2170 C CA . ARG A 1 275 ? -27.988 5.006 -0.783 1.00 82.44 275 ARG A CA 1
ATOM 2171 C C . ARG A 1 275 ? -28.078 3.501 -1.035 1.00 82.44 275 ARG A C 1
ATOM 2173 O O . ARG A 1 275 ? -27.261 2.753 -0.509 1.00 82.44 275 ARG A O 1
ATOM 2180 N N . VAL A 1 276 ? -28.994 3.068 -1.904 1.00 81.38 276 VAL A N 1
ATOM 2181 C CA . VAL A 1 276 ? -29.144 1.648 -2.271 1.00 81.38 276 VAL A CA 1
ATOM 2182 C C . VAL A 1 276 ? -27.931 1.131 -3.053 1.00 81.38 276 VAL A C 1
ATOM 2184 O O . VAL A 1 276 ? -27.450 0.036 -2.785 1.00 81.38 276 VAL A O 1
ATOM 2187 N N . ALA A 1 277 ? -27.403 1.909 -4.001 1.00 79.94 277 ALA A N 1
ATOM 2188 C CA . ALA A 1 277 ? -26.284 1.487 -4.848 1.00 79.94 277 ALA A CA 1
ATOM 2189 C C . ALA A 1 277 ? -24.941 1.380 -4.104 1.00 79.94 277 ALA A C 1
ATOM 2191 O O . ALA A 1 277 ? -24.042 0.678 -4.576 1.00 79.94 277 ALA A O 1
ATOM 2192 N N . LEU A 1 278 ? -24.786 2.098 -2.988 1.00 80.81 278 LEU A N 1
ATOM 2193 C CA . LEU A 1 278 ? -23.579 2.090 -2.156 1.00 80.81 278 LEU A CA 1
ATOM 2194 C C . LEU A 1 278 ? -23.703 1.199 -0.921 1.00 80.81 278 LEU A C 1
ATOM 2196 O O . LEU A 1 278 ? -22.680 0.784 -0.371 1.00 80.81 278 LEU A O 1
ATOM 2200 N N . ALA A 1 279 ? -24.926 0.895 -0.485 1.00 79.81 279 ALA A N 1
ATOM 2201 C CA . ALA A 1 279 ? -25.151 -0.008 0.627 1.00 79.81 279 ALA A CA 1
ATOM 2202 C C . ALA A 1 279 ? -24.619 -1.409 0.298 1.00 79.81 279 ALA A C 1
ATOM 2204 O O . ALA A 1 279 ? -24.926 -2.004 -0.733 1.00 79.81 279 ALA A O 1
ATOM 2205 N N . LYS A 1 280 ? -23.836 -1.962 1.227 1.00 75.00 280 LYS A N 1
ATOM 2206 C CA . LYS A 1 280 ? -23.453 -3.383 1.224 1.00 75.00 280 LYS A CA 1
ATOM 2207 C C . LYS A 1 280 ? -24.461 -4.259 1.973 1.00 75.00 280 LYS A C 1
ATOM 2209 O O . LYS A 1 280 ? -24.326 -5.478 1.986 1.00 75.00 280 LYS A O 1
ATOM 2214 N N . VAL A 1 281 ? -25.447 -3.631 2.612 1.00 76.31 281 VAL A N 1
ATOM 2215 C CA . VAL A 1 281 ? -26.523 -4.302 3.339 1.00 76.31 281 VAL A CA 1
ATOM 2216 C C . VAL A 1 281 ? -27.472 -4.925 2.325 1.00 76.31 281 VAL A C 1
ATOM 2218 O O . VAL A 1 281 ? -27.925 -4.250 1.401 1.00 76.31 281 VAL A O 1
ATOM 2221 N N . LYS A 1 282 ? -27.776 -6.216 2.489 1.00 73.81 282 LYS A N 1
ATOM 2222 C CA . LYS A 1 282 ? -28.791 -6.879 1.668 1.00 73.81 282 LYS A CA 1
ATOM 2223 C C . LYS A 1 282 ? -30.178 -6.403 2.118 1.00 73.81 282 LYS A C 1
ATOM 2225 O O . LYS A 1 282 ? -30.543 -6.661 3.268 1.00 73.81 282 LYS A O 1
ATOM 2230 N N . PRO A 1 283 ? -30.952 -5.723 1.253 1.00 71.50 283 PRO A N 1
ATOM 2231 C CA . PRO A 1 283 ? -32.312 -5.342 1.603 1.00 71.50 283 PRO A CA 1
ATOM 2232 C C . PRO A 1 283 ? -33.153 -6.602 1.821 1.00 71.50 283 PRO A C 1
ATOM 2234 O O . PRO A 1 283 ? -33.038 -7.570 1.065 1.00 71.50 283 PRO A O 1
ATOM 2237 N N . HIS A 1 284 ? -34.000 -6.591 2.847 1.00 80.44 284 HIS A N 1
ATOM 2238 C CA . HIS A 1 284 ? -34.951 -7.669 3.119 1.00 80.44 284 HIS A CA 1
ATOM 2239 C C . HIS A 1 284 ? -36.150 -7.531 2.172 1.00 80.44 284 HIS A C 1
ATOM 2241 O O . HIS A 1 284 ? -37.228 -7.079 2.541 1.00 80.44 284 HIS A O 1
ATOM 2247 N N . ILE A 1 285 ? -35.930 -7.867 0.894 1.00 81.38 285 ILE A N 1
ATOM 2248 C CA . ILE A 1 285 ? -36.914 -7.667 -0.184 1.00 81.38 285 ILE A CA 1
ATOM 2249 C C . ILE A 1 285 ? -38.222 -8.405 0.122 1.00 81.38 285 ILE A C 1
ATOM 2251 O O . ILE A 1 285 ? -39.290 -7.871 -0.147 1.00 81.38 285 ILE A O 1
ATOM 2255 N N . SER A 1 286 ? -38.147 -9.600 0.708 1.00 81.50 286 SER A N 1
ATOM 2256 C CA . SER A 1 286 ? -39.314 -10.418 1.058 1.00 81.50 286 SER A CA 1
ATOM 2257 C C . SER A 1 286 ? -40.261 -9.696 2.020 1.00 81.50 286 SER A C 1
ATOM 2259 O O . SER A 1 286 ? -41.467 -9.670 1.798 1.00 81.50 286 SER A O 1
ATOM 2261 N N . GLU A 1 287 ? -39.697 -9.067 3.050 1.00 84.81 287 GLU A N 1
ATOM 2262 C CA . GLU A 1 287 ? -40.430 -8.301 4.058 1.00 84.81 287 GLU A CA 1
ATOM 2263 C C . GLU A 1 287 ? -41.039 -7.042 3.429 1.00 84.81 287 GLU A C 1
ATOM 2265 O O . GLU A 1 287 ? -42.252 -6.847 3.478 1.00 84.81 287 GLU A O 1
ATOM 2270 N N . LEU A 1 288 ? -40.235 -6.285 2.672 1.00 79.81 288 LEU A N 1
ATOM 2271 C CA . LEU A 1 288 ? -40.696 -5.099 1.939 1.00 79.81 288 LEU A CA 1
ATOM 2272 C C . LEU A 1 288 ? -41.830 -5.401 0.946 1.00 79.81 288 LEU A C 1
ATOM 2274 O O . LEU A 1 288 ? -42.695 -4.558 0.716 1.00 79.81 288 LEU A O 1
ATOM 2278 N N . VAL A 1 289 ? -41.819 -6.578 0.315 1.00 81.69 289 VAL A N 1
ATOM 2279 C CA . VAL A 1 289 ? -42.885 -7.013 -0.600 1.00 81.69 289 VAL A CA 1
ATOM 2280 C C . VAL A 1 289 ? -44.141 -7.407 0.175 1.00 81.69 289 VAL A C 1
ATOM 2282 O O . VAL A 1 289 ? -45.235 -7.087 -0.283 1.00 81.69 289 VAL A O 1
ATOM 2285 N N . SER A 1 290 ? -44.005 -8.043 1.342 1.00 82.94 290 SER A N 1
ATOM 2286 C CA . SER A 1 290 ? -45.153 -8.419 2.181 1.00 82.94 290 SER A CA 1
ATOM 2287 C C . SER A 1 290 ? -45.912 -7.214 2.750 1.00 82.94 290 SER A C 1
ATOM 2289 O O . SER A 1 290 ? -47.129 -7.275 2.901 1.00 82.94 290 SER A O 1
ATOM 2291 N N . GLU A 1 291 ? -45.222 -6.094 2.975 1.00 82.50 291 GLU A N 1
ATOM 2292 C CA . GLU A 1 291 ? -45.814 -4.842 3.468 1.00 82.50 291 GLU A CA 1
ATOM 2293 C C . GLU A 1 291 ? -46.437 -3.974 2.359 1.00 82.50 291 GLU A C 1
ATOM 2295 O O . GLU A 1 291 ? -47.135 -2.993 2.630 1.00 82.50 291 GLU A O 1
ATOM 2300 N N . ARG A 1 292 ? -46.205 -4.302 1.081 1.00 76.62 292 ARG A N 1
ATOM 2301 C CA . ARG A 1 292 ? -46.727 -3.519 -0.047 1.00 76.62 292 ARG A CA 1
ATOM 2302 C C . ARG A 1 292 ? -48.177 -3.894 -0.331 1.00 76.62 292 ARG A C 1
ATOM 2304 O O . ARG A 1 292 ? -48.471 -4.927 -0.925 1.00 76.62 292 ARG A O 1
ATOM 2311 N N . GLN A 1 293 ? -49.088 -2.990 0.022 1.00 69.56 293 GLN A N 1
ATOM 2312 C CA . GLN A 1 293 ? -50.503 -3.093 -0.323 1.00 69.56 293 GLN A CA 1
ATOM 2313 C C . GLN A 1 293 ? -50.673 -3.074 -1.854 1.00 69.56 293 GLN A C 1
ATOM 2315 O O . GLN A 1 293 ? -50.224 -2.142 -2.526 1.00 69.56 293 GLN A O 1
ATOM 2320 N N . GLN A 1 294 ? -51.300 -4.112 -2.419 1.00 67.62 294 GLN A N 1
ATOM 2321 C CA . GLN A 1 294 ? -51.619 -4.154 -3.847 1.00 67.62 294 GLN A CA 1
ATOM 2322 C C . GLN A 1 294 ? -52.510 -2.957 -4.196 1.00 67.62 294 GLN A C 1
ATOM 2324 O O . GLN A 1 294 ? -53.611 -2.821 -3.659 1.00 67.62 294 GLN A O 1
ATOM 2329 N N . GLN A 1 295 ? -52.051 -2.093 -5.105 1.00 61.66 295 GLN A N 1
ATOM 2330 C CA . GLN A 1 295 ? -52.929 -1.087 -5.687 1.00 61.66 295 GLN A CA 1
ATOM 2331 C C . GLN A 1 295 ? -53.960 -1.811 -6.547 1.00 61.66 295 GLN A C 1
ATOM 2333 O O . GLN A 1 295 ? -53.628 -2.370 -7.591 1.00 61.66 295 GLN A O 1
ATOM 2338 N N . LYS A 1 296 ? -55.209 -1.836 -6.081 1.00 56.25 296 LYS A N 1
ATOM 2339 C CA . LYS A 1 296 ? -56.332 -2.262 -6.908 1.00 56.25 296 LYS A CA 1
ATOM 2340 C C . LYS A 1 296 ? -56.510 -1.204 -7.994 1.00 56.25 296 LYS A C 1
ATOM 2342 O O . LYS A 1 296 ? -56.696 -0.033 -7.677 1.00 56.25 296 LYS A O 1
ATOM 2347 N N . SER A 1 297 ? -56.385 -1.610 -9.253 1.00 65.19 297 SER A N 1
ATOM 2348 C CA . SER A 1 297 ? -56.734 -0.761 -10.390 1.00 65.19 297 SER A CA 1
ATOM 2349 C C . SER A 1 297 ? -58.201 -0.342 -10.267 1.00 65.19 297 SER A C 1
ATOM 2351 O O . SER A 1 297 ? -59.047 -1.188 -9.972 1.00 65.19 297 SER A O 1
ATOM 2353 N N . HIS A 1 298 ? -58.461 0.958 -10.426 1.00 46.38 298 HIS A N 1
ATOM 2354 C CA . HIS A 1 298 ? -59.805 1.528 -10.519 1.00 46.38 298 HIS A CA 1
ATOM 2355 C C . HIS A 1 298 ? -60.415 1.278 -11.896 1.00 46.38 298 HIS A C 1
ATOM 2357 O O . HIS A 1 298 ? -59.643 1.314 -12.883 1.00 46.38 298 HIS A O 1
#